Protein AF-A0A556UDE4-F1 (afdb_monomer)

Foldseek 3Di:
DVLLVVLLVLQVVLLVVQVVVVCVVVVVVVVVVVVVDDPVCLLCVLVLLQQFFDLVCLVVVVFDDNVNLLCLLLVVCSSRQCSVVVSCVVCPVVCVVVVPDPLNNLVSVLVSLLVSLLVSLVVVVVVSCVSDVVPPDVLLSLLSSLSSSLLQLQLNVLVNVPSVSSNVVSSVLLVVLSNDSDPQPLSVCSRPSDDPPNSVVSVVSSVVSSVCSSPVPPPDPD

pLDDT: mean 72.38, std 12.12, range [38.69, 90.12]

Solvent-accessible surface area (backbone atoms only — not comparable to full-atom values): 12461 Å² total; per-residue (Å²): 111,70,66,46,55,56,50,46,55,53,50,50,50,52,35,55,67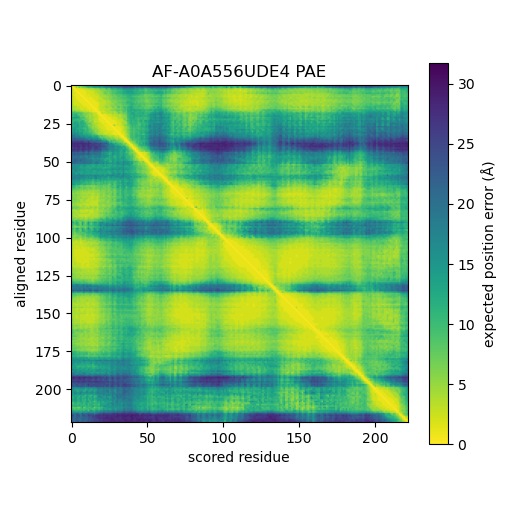,38,41,55,56,50,51,51,53,50,50,51,51,50,54,58,46,61,76,72,54,70,81,87,47,68,90,45,42,69,59,64,44,62,46,45,63,49,71,67,28,47,76,66,71,62,69,64,83,44,61,51,48,52,46,56,60,49,44,57,48,66,43,46,68,55,51,68,54,52,52,52,68,75,32,56,68,58,36,65,77,64,72,57,54,68,68,63,53,51,50,39,51,51,54,49,52,50,52,49,24,48,52,54,34,47,54,53,47,50,56,46,47,74,76,41,74,88,70,81,48,73,64,54,50,50,42,50,26,48,50,39,43,40,43,50,53,54,18,55,62,37,30,72,81,34,63,66,51,16,51,51,51,48,50,49,53,62,56,51,41,69,74,53,80,54,87,82,40,41,64,34,43,64,37,38,86,78,62,87,79,39,61,63,49,35,50,50,52,40,50,53,49,54,47,46,62,69,59,73,63,81,74,77,78,126

Sequence (222 aa):
MGIFLNQWIKVWYEIRKRSLAWIIILGLSIFLLKNNIPITSKIHLVNYLFDGVSFKEIELNMVRLPIFWLSYFYGISLILLDTFVQLNKTRAVVLRGMQVSAKKYNFSILCIMNLLCFLYSGIIFWIIMANDRKIIDYRLWLVMYLGTLFFIVVQNIFSKYNLILGLIIPLIFLVLTIYIPWQQNPLNSLMLARNSSVGLLAISTVLVEVIFYYLNDYGEKY

Secondary structure (DSSP, 8-state):
-HHHHHHHHHHHHHHHHHHHHHHHHHHHHHHHHHTTS-GGGGGGHHHHHS----HHHHHTT-PPP-HHHHHHHHHHHHHHTTHHHHHHHHHHHHHHHTT--HHHHHHHHHHHHHHHHHHHHHHHHHHHHHH-TT---HHHHHHHHHHHHHHHHHHHHHHTT-HHHHHHHHHHHHHHHHH---TT-TTHHHH-TT-TTSHHHHHHHHHHHHHHHHHTT-S---

Nearest PDB structures (foldseek):
  7r8a-assembly1_A  TM=4.722E-01  e=3.410E+00  Homo sapiens
  8wbx-assembly1_B  TM=4.399E-01  e=3.751E+00  Arabidopsis thaliana
  7r87-assembly1_A  TM=5.323E-01  e=8.041E+00  Homo sapiens

Mean predicted aligned error: 9.92 Å

Structure (mmCIF, N/CA/C/O backbone):
data_AF-A0A556UDE4-F1
#
_entry.id   AF-A0A556UDE4-F1
#
loop_
_atom_site.group_PDB
_atom_site.id
_atom_site.type_symbol
_atom_site.label_atom_id
_atom_site.label_alt_id
_atom_site.label_comp_id
_atom_site.label_asym_id
_atom_site.label_entity_id
_atom_site.label_seq_id
_atom_site.pdbx_PDB_ins_code
_atom_site.Cartn_x
_atom_site.Cartn_y
_atom_site.Cartn_z
_atom_site.occupancy
_atom_site.B_iso_or_equiv
_atom_site.auth_seq_id
_atom_site.auth_comp_id
_atom_site.auth_asym_id
_atom_site.auth_atom_id
_atom_site.pdbx_PDB_model_num
ATOM 1 N N . MET A 1 1 ? -6.806 13.804 18.760 1.00 58.09 1 MET A N 1
ATOM 2 C CA . MET A 1 1 ? -5.387 13.499 19.050 1.00 58.09 1 MET A CA 1
ATOM 3 C C . MET A 1 1 ? -5.191 12.113 19.675 1.00 58.09 1 MET A C 1
ATOM 5 O O . MET A 1 1 ? -4.478 11.307 19.094 1.00 58.09 1 MET A O 1
ATOM 9 N N . GLY A 1 2 ? -5.843 11.793 20.806 1.00 75.75 2 GLY A N 1
ATOM 10 C CA . GLY A 1 2 ? -5.585 10.545 21.553 1.00 75.75 2 GLY A CA 1
ATOM 11 C C . GLY A 1 2 ? -5.863 9.234 20.801 1.00 75.75 2 GLY A C 1
ATOM 12 O O . GLY A 1 2 ? -5.086 8.294 20.920 1.00 75.75 2 GLY A O 1
ATOM 13 N N . ILE A 1 3 ? -6.921 9.170 19.980 1.00 79.69 3 ILE A N 1
ATOM 14 C CA . ILE A 1 3 ? -7.262 7.960 19.202 1.00 79.69 3 ILE A CA 1
ATOM 15 C C . ILE A 1 3 ? -6.178 7.658 18.164 1.00 79.69 3 ILE A C 1
ATOM 17 O O . ILE A 1 3 ? -5.672 6.540 18.130 1.00 79.69 3 ILE A O 1
ATOM 21 N N . PHE A 1 4 ? -5.788 8.666 17.380 1.00 84.12 4 PHE A N 1
ATOM 22 C CA . PHE A 1 4 ? -4.749 8.544 16.358 1.00 84.12 4 PHE A CA 1
ATOM 23 C C . PHE A 1 4 ? -3.430 8.068 16.954 1.00 84.12 4 PHE A C 1
ATOM 25 O O . PHE A 1 4 ? -2.889 7.064 16.513 1.00 84.12 4 PHE A O 1
ATOM 32 N N . LEU A 1 5 ? -2.947 8.733 18.005 1.00 83.81 5 LEU A N 1
ATOM 33 C CA . LEU A 1 5 ? -1.650 8.417 18.602 1.00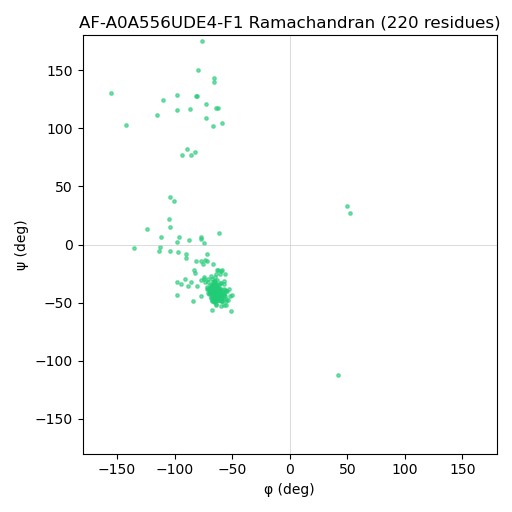 83.81 5 LEU A CA 1
ATOM 34 C C . LEU A 1 5 ? -1.636 7.005 19.209 1.00 83.81 5 LEU A C 1
ATOM 36 O O . LEU A 1 5 ? -0.674 6.256 19.063 1.00 83.81 5 LEU A O 1
ATOM 40 N N . ASN A 1 6 ? -2.747 6.598 19.821 1.00 82.62 6 ASN A N 1
ATOM 41 C CA . ASN A 1 6 ? -2.890 5.271 20.405 1.00 82.62 6 ASN A CA 1
ATOM 42 C C . ASN A 1 6 ? -3.007 4.164 19.334 1.00 82.62 6 ASN A C 1
ATOM 44 O O . ASN A 1 6 ? -2.487 3.061 19.508 1.00 82.62 6 ASN A O 1
ATOM 48 N N . GLN A 1 7 ? -3.686 4.431 18.216 1.00 83.62 7 GLN A N 1
ATOM 49 C CA . GLN A 1 7 ? -3.687 3.527 17.062 1.00 83.62 7 GLN A CA 1
ATOM 50 C C . GLN A 1 7 ? -2.292 3.456 16.425 1.00 83.62 7 GLN A C 1
ATOM 52 O O . GLN A 1 7 ? -1.794 2.357 16.197 1.00 83.62 7 GLN A O 1
ATOM 57 N N . TRP A 1 8 ? -1.639 4.603 16.224 1.00 86.06 8 TRP A N 1
ATOM 58 C CA . TRP A 1 8 ? -0.304 4.717 15.643 1.00 86.06 8 TRP A CA 1
ATOM 59 C C . TRP A 1 8 ? 0.729 3.891 16.403 1.00 86.06 8 TRP A C 1
ATOM 61 O O . TRP A 1 8 ? 1.445 3.120 15.782 1.00 86.06 8 TRP A O 1
ATOM 71 N N . ILE A 1 9 ? 0.766 3.969 17.739 1.00 86.31 9 ILE A N 1
ATOM 72 C CA . ILE A 1 9 ? 1.703 3.176 18.555 1.00 86.31 9 ILE A CA 1
ATOM 73 C C . ILE A 1 9 ? 1.540 1.671 18.300 1.00 86.31 9 ILE A C 1
ATOM 75 O O . ILE A 1 9 ? 2.532 0.956 18.173 1.00 86.31 9 ILE A O 1
ATOM 79 N N . LYS A 1 10 ? 0.298 1.181 18.198 1.00 84.00 10 LYS A N 1
ATOM 80 C CA . LYS A 1 10 ? 0.038 -0.240 17.920 1.00 84.00 10 LYS A CA 1
ATOM 81 C C . LYS A 1 10 ? 0.450 -0.627 16.503 1.00 84.00 10 LYS A C 1
ATOM 83 O O . LYS A 1 10 ? 1.108 -1.645 16.324 1.00 84.00 10 LYS A O 1
ATOM 88 N N . VAL A 1 11 ? 0.093 0.194 15.517 1.00 86.12 11 VAL A N 1
ATOM 89 C CA . VAL A 1 11 ? 0.496 -0.021 14.120 1.00 86.12 11 VAL A CA 1
ATOM 90 C C . VAL A 1 11 ? 2.018 -0.032 14.006 1.00 86.12 11 VAL A C 1
ATOM 92 O O . VAL A 1 11 ? 2.586 -0.936 13.406 1.00 86.12 11 VAL A O 1
ATOM 95 N N . TRP A 1 12 ? 2.689 0.914 14.656 1.00 86.56 12 TRP A N 1
ATOM 96 C CA . TRP A 1 12 ? 4.142 0.996 14.710 1.00 86.56 12 TRP A CA 1
ATOM 97 C C . TRP A 1 12 ? 4.780 -0.242 15.345 1.00 86.56 12 TRP A C 1
ATOM 99 O O . TRP A 1 12 ? 5.782 -0.745 14.839 1.00 86.56 12 TRP A O 1
ATOM 109 N N . TYR A 1 13 ? 4.197 -0.761 16.428 1.00 86.00 13 TYR A N 1
ATOM 110 C CA . TYR A 1 13 ? 4.665 -1.990 17.067 1.00 86.00 13 TYR A CA 1
ATOM 111 C C . TYR A 1 13 ? 4.587 -3.197 16.119 1.00 86.00 13 TYR A C 1
ATOM 113 O O . TYR A 1 13 ? 5.579 -3.913 15.959 1.00 86.00 13 TYR A O 1
ATOM 121 N N . GLU A 1 14 ? 3.452 -3.385 15.439 1.00 84.12 14 GLU A N 1
ATOM 122 C CA . GLU A 1 14 ? 3.275 -4.470 14.463 1.00 84.12 14 GLU A CA 1
ATOM 123 C C . GLU A 1 14 ? 4.216 -4.324 13.264 1.00 84.12 14 GLU A C 1
ATOM 125 O O . GLU A 1 14 ? 4.874 -5.291 12.870 1.00 84.12 14 GLU A O 1
ATOM 130 N N . ILE A 1 15 ? 4.359 -3.102 12.739 1.00 82.56 15 ILE A N 1
ATOM 131 C CA . ILE A 1 15 ? 5.308 -2.800 11.666 1.00 82.56 15 ILE A CA 1
ATOM 132 C C . ILE A 1 15 ? 6.724 -3.142 12.110 1.00 82.56 15 ILE A C 1
ATOM 134 O O . ILE A 1 15 ? 7.411 -3.837 11.377 1.00 82.56 15 ILE A O 1
ATOM 138 N N . ARG A 1 16 ? 7.172 -2.719 13.299 1.00 83.25 16 ARG A N 1
ATOM 139 C CA . ARG A 1 16 ? 8.533 -2.992 13.793 1.00 83.25 16 ARG A CA 1
ATOM 140 C C . ARG A 1 16 ? 8.822 -4.488 13.890 1.00 83.25 16 ARG A C 1
ATOM 142 O O . ARG A 1 16 ? 9.917 -4.928 13.544 1.00 83.25 16 ARG A O 1
ATOM 149 N N . LYS A 1 17 ? 7.854 -5.269 14.372 1.00 80.56 17 LYS A N 1
ATOM 150 C CA . LYS A 1 17 ? 7.989 -6.725 14.496 1.00 80.56 17 LYS A CA 1
ATOM 151 C C . LYS A 1 17 ? 8.190 -7.388 13.129 1.00 80.56 17 LYS A C 1
ATOM 153 O O . LYS A 1 17 ? 8.998 -8.303 13.005 1.00 80.56 17 LYS A O 1
ATOM 158 N N . ARG A 1 18 ? 7.469 -6.916 12.108 1.00 80.88 18 ARG A N 1
ATOM 159 C CA . ARG A 1 18 ? 7.446 -7.506 10.758 1.00 80.88 18 ARG A CA 1
ATOM 160 C C . ARG A 1 18 ? 8.541 -6.946 9.852 1.00 80.88 18 ARG A C 1
ATOM 162 O O . ARG A 1 18 ? 9.119 -7.684 9.062 1.00 80.88 18 ARG A O 1
ATOM 169 N N . SER A 1 19 ? 8.865 -5.663 9.982 1.00 72.00 19 SER A N 1
ATOM 170 C CA . SER A 1 19 ? 9.860 -4.975 9.159 1.00 72.00 19 SER A CA 1
ATOM 171 C C . SER A 1 19 ? 11.257 -5.539 9.367 1.00 72.00 19 SER A C 1
ATOM 173 O O . SER A 1 19 ? 11.994 -5.652 8.400 1.00 72.00 19 SER A O 1
ATOM 175 N N . LEU A 1 20 ? 11.605 -5.983 10.578 1.00 72.19 20 LEU A N 1
ATOM 176 C CA . LEU A 1 20 ? 12.863 -6.692 10.827 1.00 72.19 20 LEU A CA 1
ATOM 177 C C . LEU A 1 20 ? 12.971 -7.977 9.996 1.00 72.19 20 LEU A C 1
ATOM 179 O O . LEU A 1 20 ? 13.993 -8.195 9.349 1.00 72.19 20 LEU A O 1
ATOM 183 N N . ALA A 1 21 ? 11.912 -8.790 9.955 1.00 71.94 21 ALA A N 1
ATOM 184 C CA . ALA A 1 21 ? 11.889 -10.003 9.140 1.00 71.94 21 ALA A CA 1
ATOM 185 C C . ALA A 1 21 ? 12.024 -9.675 7.644 1.00 71.94 21 ALA A C 1
ATOM 187 O O . ALA A 1 21 ? 12.825 -10.294 6.946 1.00 71.94 21 ALA A O 1
ATOM 188 N N . TRP A 1 22 ? 11.320 -8.647 7.164 1.00 70.06 22 TRP A N 1
ATOM 189 C CA . TRP A 1 22 ? 11.414 -8.206 5.770 1.00 70.06 22 TRP A CA 1
ATOM 190 C C . TRP A 1 22 ? 12.769 -7.595 5.412 1.00 70.06 22 TRP A C 1
ATOM 192 O O . TRP A 1 22 ? 13.272 -7.861 4.328 1.00 70.06 22 TRP A O 1
ATOM 202 N N . ILE A 1 23 ? 13.401 -6.837 6.310 1.00 69.06 23 ILE A N 1
ATOM 203 C CA . ILE A 1 23 ? 14.758 -6.306 6.116 1.00 69.06 23 ILE A CA 1
ATOM 204 C C . ILE A 1 23 ? 15.768 -7.451 6.020 1.00 69.06 23 ILE A C 1
ATOM 206 O O . ILE A 1 23 ? 16.656 -7.397 5.174 1.00 69.06 23 ILE A O 1
ATOM 210 N N . ILE A 1 24 ? 15.625 -8.502 6.834 1.00 69.75 24 ILE A N 1
ATOM 211 C CA . ILE A 1 24 ? 16.483 -9.693 6.759 1.00 69.75 24 ILE A CA 1
ATOM 212 C C . ILE A 1 24 ? 16.285 -10.411 5.417 1.00 69.75 24 ILE A C 1
ATOM 214 O O . ILE A 1 24 ? 17.265 -10.710 4.740 1.00 69.75 24 ILE A O 1
ATOM 218 N N . ILE A 1 25 ? 15.036 -10.634 4.993 1.00 69.69 25 ILE A N 1
ATOM 219 C CA . ILE A 1 25 ? 14.721 -11.277 3.705 1.00 69.69 25 ILE A CA 1
ATOM 220 C C . ILE A 1 25 ? 15.257 -10.445 2.530 1.00 69.69 25 ILE A C 1
ATOM 222 O O . ILE A 1 25 ? 15.922 -10.982 1.644 1.00 69.69 25 ILE A O 1
ATOM 226 N N . LEU A 1 26 ? 15.028 -9.129 2.539 1.00 65.31 26 LEU A N 1
ATOM 227 C CA . LEU A 1 26 ? 15.533 -8.215 1.515 1.00 65.31 26 LEU A CA 1
ATOM 228 C C . LEU A 1 26 ? 17.063 -8.176 1.513 1.00 65.31 26 LEU A C 1
ATOM 230 O O . LEU A 1 26 ? 17.667 -8.292 0.451 1.00 65.31 26 LEU A O 1
ATOM 234 N N . GLY A 1 27 ? 17.701 -8.096 2.681 1.00 63.50 27 GLY A N 1
ATOM 235 C CA . GLY A 1 27 ? 19.156 -8.128 2.819 1.00 63.50 27 GLY A CA 1
ATOM 236 C C . GLY A 1 27 ? 19.770 -9.413 2.263 1.00 63.50 27 GLY A C 1
ATOM 237 O O . GLY A 1 27 ? 20.739 -9.346 1.508 1.00 63.50 27 GLY A O 1
ATOM 238 N N . LEU A 1 28 ? 19.165 -10.569 2.553 1.00 64.12 28 LEU A N 1
ATOM 239 C CA . LEU A 1 28 ? 19.570 -11.860 1.989 1.00 64.12 28 LEU A CA 1
ATOM 240 C C . LEU A 1 28 ? 19.380 -11.899 0.469 1.00 64.12 28 LEU A C 1
ATOM 242 O O . LEU A 1 28 ? 20.280 -12.328 -0.249 1.00 64.12 28 LEU A O 1
ATOM 246 N N . SER A 1 29 ? 18.251 -11.397 -0.039 1.00 59.75 29 SER A N 1
ATOM 247 C CA . SER A 1 29 ? 17.990 -11.352 -1.482 1.00 59.75 29 SER A CA 1
ATOM 248 C C . SER A 1 29 ? 18.984 -10.451 -2.224 1.00 59.75 29 SER A C 1
ATOM 250 O O . SER A 1 29 ? 19.533 -10.853 -3.246 1.00 59.75 29 SER A O 1
ATOM 252 N N . ILE A 1 30 ? 19.307 -9.275 -1.675 1.00 61.41 30 ILE A N 1
ATOM 253 C CA . ILE A 1 30 ? 20.292 -8.347 -2.239 1.00 61.41 30 ILE A CA 1
ATOM 254 C C . ILE A 1 30 ? 21.694 -8.950 -2.169 1.00 61.41 30 ILE A C 1
ATOM 256 O O . ILE A 1 30 ? 22.458 -8.800 -3.116 1.00 61.41 30 ILE A O 1
ATOM 260 N N . PHE A 1 31 ? 22.045 -9.644 -1.084 1.00 60.22 31 PHE A N 1
ATOM 261 C CA . PHE A 1 31 ? 23.328 -10.334 -0.963 1.00 60.22 31 PHE A CA 1
ATOM 262 C C . PHE A 1 31 ? 23.494 -11.414 -2.043 1.00 60.22 31 PHE A C 1
ATOM 264 O O . PHE A 1 31 ? 24.519 -11.448 -2.723 1.00 60.22 31 PHE A O 1
ATOM 271 N N . LEU A 1 32 ? 22.462 -12.235 -2.263 1.00 63.00 32 LEU A N 1
ATOM 272 C CA . LEU A 1 32 ? 22.448 -13.249 -3.322 1.00 63.00 32 LEU A CA 1
ATOM 273 C C . LEU A 1 32 ? 22.506 -12.619 -4.722 1.00 63.00 32 LEU A C 1
ATOM 275 O O . LEU A 1 32 ? 23.259 -13.083 -5.574 1.00 63.00 32 LEU A O 1
ATOM 279 N N . LEU A 1 33 ? 21.769 -11.530 -4.954 1.00 55.41 33 LEU A N 1
ATOM 280 C CA . LEU A 1 33 ? 21.769 -10.812 -6.232 1.00 55.41 33 LEU A CA 1
ATOM 281 C C . LEU A 1 33 ? 23.105 -10.108 -6.506 1.00 55.41 33 LEU A C 1
ATOM 283 O O . LEU A 1 33 ? 23.621 -10.177 -7.617 1.00 55.41 33 LEU A O 1
ATOM 287 N N . LYS A 1 34 ? 23.712 -9.472 -5.500 1.00 52.81 34 LYS A N 1
ATOM 288 C CA . LYS A 1 34 ? 25.003 -8.773 -5.616 1.00 52.81 34 LYS A CA 1
ATOM 289 C C . LYS A 1 34 ? 26.132 -9.712 -6.040 1.00 52.81 34 LYS A C 1
ATOM 291 O O . LYS A 1 34 ? 27.022 -9.278 -6.766 1.00 52.81 34 LYS A O 1
ATOM 296 N N . ASN A 1 35 ? 26.083 -10.973 -5.616 1.00 57.62 35 ASN A N 1
ATOM 297 C CA . ASN A 1 35 ? 27.071 -11.983 -5.998 1.00 57.62 35 ASN A CA 1
ATOM 298 C C . ASN A 1 35 ? 26.858 -12.521 -7.425 1.00 57.62 35 ASN A C 1
ATOM 300 O O . ASN A 1 35 ? 27.772 -13.119 -7.982 1.00 57.62 35 ASN A O 1
ATOM 304 N N . ASN A 1 36 ? 25.694 -12.258 -8.031 1.00 54.88 36 ASN A N 1
ATOM 305 C CA . ASN A 1 36 ? 25.296 -12.791 -9.336 1.00 54.88 36 ASN A CA 1
ATOM 306 C C . ASN A 1 36 ? 25.180 -11.723 -10.445 1.00 54.88 36 ASN A C 1
ATOM 308 O O . ASN A 1 36 ? 24.891 -12.071 -11.588 1.00 54.88 36 ASN A O 1
ATOM 312 N N . ILE A 1 37 ? 25.391 -10.432 -10.147 1.00 54.06 37 ILE A N 1
ATOM 313 C CA . ILE A 1 37 ? 25.228 -9.332 -11.115 1.00 54.06 37 ILE A CA 1
ATOM 314 C C . ILE A 1 37 ? 26.599 -8.728 -11.496 1.00 54.06 37 ILE A C 1
ATOM 316 O O . ILE A 1 37 ? 27.322 -8.251 -10.615 1.00 54.06 37 ILE A O 1
ATOM 320 N N . PRO A 1 38 ? 26.969 -8.675 -12.794 1.00 49.62 38 PRO A N 1
ATOM 321 C CA . PRO A 1 38 ? 28.236 -8.093 -13.234 1.00 49.62 38 PRO A CA 1
ATOM 322 C C . PRO A 1 38 ? 28.318 -6.576 -12.981 1.00 49.62 38 PRO A C 1
ATOM 324 O O . PRO A 1 38 ? 27.350 -5.823 -13.125 1.00 49.62 38 PRO A O 1
ATOM 327 N N . ILE A 1 39 ? 29.527 -6.132 -12.616 1.00 48.59 39 ILE A N 1
ATOM 328 C CA . ILE A 1 39 ? 29.881 -4.810 -12.060 1.00 48.59 39 ILE A CA 1
ATOM 329 C C . ILE A 1 39 ? 29.515 -3.622 -12.976 1.00 48.59 39 ILE A C 1
ATOM 331 O O . ILE A 1 39 ? 29.303 -2.517 -12.476 1.00 48.59 39 ILE A O 1
ATOM 335 N N . THR A 1 40 ? 29.361 -3.838 -14.284 1.00 47.78 40 THR A N 1
ATOM 336 C CA . THR A 1 40 ? 29.025 -2.804 -15.282 1.00 47.78 40 THR A CA 1
ATOM 337 C C . THR A 1 40 ? 27.579 -2.291 -15.209 1.00 47.78 40 THR A C 1
ATOM 339 O O . THR A 1 40 ? 27.283 -1.232 -15.751 1.00 47.78 40 THR A O 1
ATOM 342 N N . SER A 1 41 ? 26.679 -2.975 -14.495 1.00 51.28 41 SER A N 1
ATOM 343 C CA . SER A 1 41 ? 25.251 -2.613 -14.386 1.00 51.28 41 SER A CA 1
ATOM 344 C C . SER A 1 41 ? 24.908 -1.661 -13.227 1.00 51.28 41 SER A C 1
ATOM 346 O O . SER A 1 41 ? 23.788 -1.157 -13.150 1.00 51.28 41 SER A O 1
ATOM 348 N N . LYS A 1 42 ? 25.860 -1.365 -12.327 1.00 48.50 42 LYS A N 1
ATOM 349 C CA . LYS A 1 42 ? 25.602 -0.568 -11.108 1.00 48.50 42 LYS A CA 1
ATOM 350 C C . LYS A 1 42 ? 25.161 0.872 -11.395 1.00 48.50 42 LYS A C 1
ATOM 352 O O . LYS A 1 42 ? 24.379 1.422 -10.629 1.00 48.50 42 LYS A O 1
ATOM 357 N N . ILE A 1 43 ? 25.616 1.451 -12.508 1.00 46.88 43 ILE A N 1
ATOM 358 C CA . ILE A 1 43 ? 25.265 2.816 -12.948 1.00 46.88 43 ILE A CA 1
ATOM 359 C C . ILE A 1 43 ? 23.839 2.875 -13.535 1.00 46.88 43 ILE A C 1
ATOM 361 O O . ILE A 1 43 ? 23.236 3.941 -13.593 1.00 46.88 43 ILE A O 1
ATOM 365 N N . HIS A 1 44 ? 23.250 1.729 -13.890 1.00 51.50 44 HIS A N 1
ATOM 366 C CA . HIS A 1 44 ? 21.882 1.631 -14.406 1.0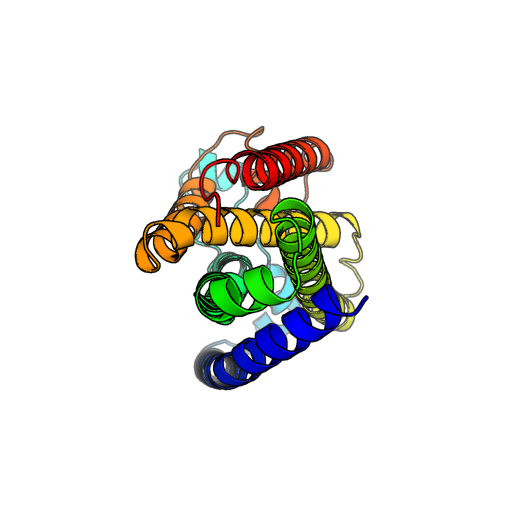0 51.50 44 HIS A CA 1
ATOM 367 C C . HIS A 1 44 ? 20.917 0.935 -13.447 1.00 51.50 44 HIS A C 1
ATOM 369 O O . HIS A 1 44 ? 19.766 0.724 -13.811 1.00 51.50 44 HIS A O 1
ATOM 375 N N . LEU A 1 45 ? 21.344 0.613 -12.219 1.00 51.03 45 LEU A N 1
ATOM 376 C CA . LEU A 1 45 ? 20.531 -0.129 -11.258 1.00 51.03 45 LEU A CA 1
ATOM 377 C C . LEU A 1 45 ? 19.192 0.573 -10.997 1.00 51.03 45 LEU A C 1
ATOM 379 O O . LEU A 1 45 ? 18.166 -0.079 -11.029 1.00 51.03 45 LEU A O 1
ATOM 383 N N . VAL A 1 46 ? 19.173 1.897 -10.817 1.00 49.47 46 VAL A N 1
ATOM 384 C CA . VAL A 1 46 ? 17.934 2.664 -10.571 1.00 49.47 46 VAL A CA 1
ATOM 385 C C . VAL A 1 46 ? 16.989 2.627 -11.774 1.00 49.47 46 VAL A C 1
ATOM 387 O O . VAL A 1 46 ? 15.799 2.378 -11.604 1.00 49.47 46 VAL A O 1
ATOM 390 N N . ASN A 1 47 ? 17.519 2.786 -12.987 1.00 51.94 47 ASN A N 1
ATOM 391 C CA . ASN A 1 47 ? 16.721 2.667 -14.208 1.00 51.94 47 ASN A CA 1
ATOM 392 C C . ASN A 1 47 ? 16.222 1.234 -14.416 1.00 51.94 47 ASN A C 1
ATOM 394 O O . ASN A 1 47 ? 15.114 1.058 -14.882 1.00 51.94 47 ASN A O 1
ATOM 398 N N . TYR A 1 48 ? 16.981 0.220 -13.998 1.00 55.56 48 TYR A N 1
ATOM 399 C CA . TYR A 1 48 ? 16.580 -1.187 -14.059 1.00 55.56 48 TYR A CA 1
ATOM 400 C C . TYR A 1 48 ? 15.582 -1.579 -12.950 1.00 55.56 48 TYR A C 1
ATOM 402 O O . TYR A 1 48 ? 14.743 -2.455 -13.137 1.00 55.56 48 TYR A O 1
ATOM 410 N N . LEU A 1 49 ? 15.661 -0.933 -11.781 1.00 53.47 49 LEU A N 1
ATOM 411 C CA . LEU A 1 49 ? 14.763 -1.135 -10.637 1.00 53.47 49 LEU A CA 1
ATOM 412 C C . LEU A 1 49 ? 13.358 -0.576 -10.911 1.00 53.47 49 LEU A C 1
ATOM 414 O O . LEU A 1 49 ? 12.380 -1.093 -10.371 1.00 53.47 49 LEU A O 1
ATOM 418 N N . PHE A 1 50 ? 13.263 0.469 -11.735 1.00 54.53 50 PHE A N 1
ATOM 419 C CA . PHE A 1 50 ? 12.014 1.171 -12.040 1.00 54.53 50 PHE A CA 1
ATOM 420 C C . PHE A 1 50 ? 11.697 1.236 -13.539 1.00 54.53 50 PHE A C 1
ATOM 422 O O . PHE A 1 50 ? 10.803 1.989 -13.928 1.00 54.53 50 PHE A O 1
ATOM 429 N N . ASP A 1 51 ? 12.385 0.448 -14.373 1.00 56.53 51 ASP A N 1
ATOM 430 C CA . ASP A 1 51 ? 11.978 0.242 -15.763 1.00 56.53 51 ASP A CA 1
ATOM 431 C C . ASP A 1 51 ? 10.648 -0.511 -15.728 1.00 56.53 51 ASP A C 1
ATOM 433 O O . ASP A 1 51 ? 10.569 -1.701 -15.413 1.00 56.53 51 ASP A O 1
ATOM 437 N N . GLY A 1 52 ? 9.571 0.238 -15.939 1.00 60.41 52 GLY A N 1
ATOM 438 C CA . GLY A 1 52 ? 8.250 -0.323 -16.148 1.00 60.41 52 GLY A CA 1
ATOM 439 C C . GLY A 1 52 ? 8.118 -0.890 -17.557 1.00 60.41 52 GLY A C 1
ATOM 440 O O . GLY A 1 52 ? 9.000 -0.746 -18.400 1.00 60.41 52 GLY A O 1
ATOM 441 N N . VAL A 1 53 ? 6.980 -1.517 -17.825 1.00 64.00 53 VAL A N 1
ATOM 442 C CA . VAL A 1 53 ? 6.687 -2.063 -19.152 1.00 64.00 53 VAL A CA 1
ATOM 443 C C . VAL A 1 53 ? 6.201 -0.939 -20.060 1.00 64.00 53 VAL A C 1
ATOM 445 O O . VAL A 1 53 ? 5.284 -0.192 -19.710 1.00 64.00 53 VAL A O 1
ATOM 448 N N . SER A 1 54 ? 6.813 -0.802 -21.236 1.00 67.12 54 SER A N 1
ATOM 449 C CA . SER A 1 54 ? 6.368 0.170 -22.236 1.00 67.12 54 SER A CA 1
ATOM 450 C C . SER A 1 54 ? 5.151 -0.347 -23.016 1.00 67.12 54 SER A C 1
ATOM 452 O O . SER A 1 54 ? 5.023 -1.543 -23.261 1.00 67.12 54 SER A O 1
ATOM 454 N N . PHE A 1 55 ? 4.262 0.539 -23.489 1.00 67.69 55 PHE A N 1
ATOM 455 C CA . PHE A 1 55 ? 3.124 0.110 -24.326 1.00 67.69 55 PHE A CA 1
ATOM 456 C C . PHE A 1 55 ? 3.557 -0.646 -25.581 1.00 67.69 55 PHE A C 1
ATOM 458 O O . PHE A 1 55 ? 2.884 -1.585 -25.984 1.00 67.69 55 PHE A O 1
ATOM 465 N N . LYS A 1 56 ? 4.707 -0.281 -26.158 1.00 66.12 56 LYS A N 1
ATOM 466 C CA . LYS A 1 56 ? 5.273 -0.992 -27.307 1.00 66.12 56 LYS A CA 1
ATOM 467 C C . LYS A 1 56 ? 5.632 -2.435 -26.959 1.00 66.12 56 LYS A C 1
ATOM 469 O O . LYS A 1 56 ? 5.432 -3.314 -27.783 1.00 66.12 56 LYS A O 1
ATOM 474 N N . GLU A 1 57 ? 6.134 -2.700 -25.755 1.00 69.69 57 GLU A N 1
ATOM 475 C CA . GLU A 1 57 ? 6.397 -4.072 -25.301 1.00 69.69 57 GLU A CA 1
ATOM 476 C C . GLU A 1 57 ? 5.109 -4.869 -25.095 1.00 69.69 57 GLU A C 1
ATOM 478 O O . GLU A 1 57 ? 5.089 -6.055 -25.418 1.00 69.69 57 GLU A O 1
ATOM 483 N N . ILE A 1 58 ? 4.038 -4.226 -24.614 1.00 72.88 58 ILE A N 1
ATOM 484 C CA . ILE A 1 58 ? 2.718 -4.861 -24.478 1.00 72.88 58 ILE A CA 1
ATOM 485 C C . ILE A 1 58 ? 2.143 -5.188 -25.863 1.00 72.88 58 ILE A C 1
ATOM 487 O O . ILE A 1 58 ? 1.725 -6.315 -26.100 1.00 72.88 58 ILE A O 1
ATOM 491 N N . GLU A 1 59 ? 2.178 -4.237 -26.799 1.00 71.94 59 GLU A N 1
ATOM 492 C CA . GLU A 1 59 ? 1.687 -4.415 -28.174 1.00 71.94 59 GLU A CA 1
ATOM 493 C C . GLU A 1 59 ? 2.480 -5.478 -28.951 1.00 71.94 59 GLU A C 1
ATOM 495 O O . GLU A 1 59 ? 1.909 -6.221 -29.747 1.00 71.94 59 GLU A O 1
ATOM 500 N N . LEU A 1 60 ? 3.788 -5.582 -28.700 1.00 80.19 60 LEU A N 1
ATOM 501 C CA . LEU A 1 60 ? 4.672 -6.566 -29.332 1.00 80.19 60 LEU A CA 1
ATOM 502 C C . LEU A 1 60 ? 4.726 -7.910 -28.582 1.00 80.19 60 LEU A C 1
ATOM 504 O O . LEU A 1 60 ? 5.506 -8.777 -28.971 1.00 80.19 60 LEU A O 1
ATOM 508 N N . ASN A 1 61 ? 3.937 -8.098 -27.515 1.00 72.81 61 ASN A N 1
ATOM 509 C CA . ASN A 1 61 ? 3.976 -9.274 -26.632 1.00 72.81 61 ASN A CA 1
ATOM 510 C C . ASN A 1 61 ? 5.384 -9.610 -26.089 1.00 72.81 61 ASN A C 1
ATOM 512 O O . ASN A 1 61 ? 5.681 -10.757 -25.759 1.00 72.81 61 ASN A O 1
ATOM 516 N N . MET A 1 62 ? 6.259 -8.610 -25.962 1.00 77.00 62 MET A N 1
ATOM 517 C CA . MET A 1 62 ? 7.625 -8.746 -25.440 1.00 77.00 62 MET A CA 1
ATOM 518 C C . MET A 1 62 ? 7.733 -8.212 -24.009 1.00 77.00 62 MET A C 1
ATOM 520 O O . MET A 1 62 ? 8.695 -7.537 -23.643 1.00 77.00 62 MET A O 1
ATOM 524 N N . VAL A 1 63 ? 6.723 -8.505 -23.197 1.00 68.56 63 VAL A N 1
ATOM 525 C CA . VAL A 1 63 ? 6.610 -7.994 -21.834 1.00 68.56 63 VAL A CA 1
ATOM 526 C C . VAL A 1 63 ? 7.623 -8.679 -20.918 1.00 68.56 63 VAL A C 1
ATOM 528 O O . VAL A 1 63 ? 7.602 -9.898 -20.741 1.00 68.56 63 VAL A O 1
ATOM 531 N N . ARG A 1 64 ? 8.500 -7.890 -20.293 1.00 69.50 64 ARG A N 1
ATOM 532 C CA . ARG A 1 64 ? 9.386 -8.356 -19.218 1.00 69.50 64 ARG A CA 1
ATOM 533 C C . ARG A 1 64 ? 8.774 -7.989 -17.873 1.00 69.50 64 ARG A C 1
ATOM 535 O O . ARG A 1 64 ? 8.433 -6.836 -17.646 1.00 69.50 64 ARG A O 1
ATOM 542 N N . LEU A 1 65 ? 8.649 -8.962 -16.971 1.00 66.00 65 LEU A N 1
ATOM 543 C CA . LEU A 1 65 ? 8.120 -8.738 -15.622 1.00 66.00 65 LEU A CA 1
ATOM 544 C C . LEU A 1 65 ? 9.024 -7.763 -14.843 1.00 66.00 65 LEU A C 1
ATOM 546 O O . LEU A 1 65 ? 10.175 -8.112 -14.561 1.00 66.00 65 LEU A O 1
ATOM 550 N N . PRO A 1 66 ? 8.527 -6.583 -14.426 1.00 70.06 66 PRO A N 1
ATOM 551 C CA . PRO A 1 66 ? 9.313 -5.646 -13.638 1.00 70.06 66 PRO A CA 1
ATOM 552 C C . PRO A 1 66 ? 9.263 -6.067 -12.164 1.00 70.06 66 PRO A C 1
ATOM 554 O O . PRO A 1 66 ? 8.501 -5.544 -11.352 1.00 70.06 66 PRO A O 1
ATOM 557 N N . ILE A 1 67 ? 10.074 -7.072 -11.819 1.00 67.69 67 ILE A N 1
ATOM 558 C CA . ILE A 1 67 ? 10.095 -7.724 -10.496 1.00 67.69 67 ILE A CA 1
ATOM 559 C C . ILE A 1 67 ? 10.293 -6.701 -9.367 1.00 67.69 67 ILE A C 1
ATOM 561 O O . ILE A 1 67 ? 9.648 -6.787 -8.324 1.00 67.69 67 ILE A O 1
ATOM 565 N N . PHE A 1 68 ? 11.154 -5.707 -9.575 1.00 68.56 68 PHE A N 1
ATOM 566 C CA . PHE A 1 68 ? 11.439 -4.681 -8.574 1.00 68.56 68 PHE A CA 1
ATOM 567 C C . PHE A 1 68 ? 10.265 -3.728 -8.349 1.00 68.56 68 PHE A C 1
ATOM 569 O O . PHE A 1 68 ? 9.933 -3.423 -7.204 1.00 68.56 68 PHE A O 1
ATOM 576 N N . TRP A 1 69 ? 9.570 -3.349 -9.415 1.00 73.00 69 TRP A N 1
ATOM 577 C CA . TRP A 1 69 ? 8.347 -2.561 -9.338 1.00 73.00 69 TRP A CA 1
ATOM 578 C C . TRP A 1 69 ? 7.237 -3.315 -8.589 1.00 73.00 69 TRP A C 1
ATOM 580 O O . TRP A 1 69 ? 6.613 -2.769 -7.678 1.00 73.00 69 TRP A O 1
ATOM 590 N N . LEU A 1 70 ? 7.066 -4.608 -8.889 1.00 75.38 70 LEU A N 1
ATOM 59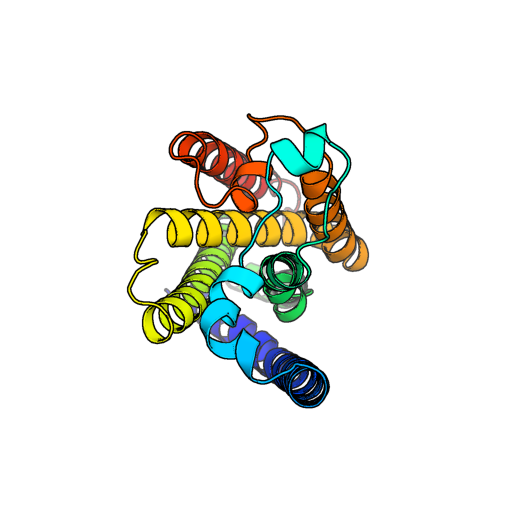1 C CA . LEU A 1 70 ? 6.144 -5.482 -8.157 1.00 75.38 70 LEU A CA 1
ATOM 592 C C . LEU A 1 70 ? 6.513 -5.564 -6.673 1.00 75.38 70 LEU A C 1
ATOM 594 O O . LEU A 1 70 ? 5.646 -5.443 -5.808 1.00 75.38 70 LEU A O 1
ATOM 598 N N . SER A 1 71 ? 7.805 -5.714 -6.371 1.00 76.56 71 SER A N 1
ATOM 599 C CA . SER A 1 71 ? 8.299 -5.770 -4.994 1.00 76.56 71 SER A CA 1
ATOM 600 C C . SER A 1 71 ? 8.086 -4.461 -4.229 1.00 76.56 71 SER A C 1
ATOM 602 O O . SER A 1 71 ? 7.845 -4.504 -3.026 1.00 76.56 71 SER A O 1
ATOM 604 N N . TYR A 1 72 ? 8.114 -3.311 -4.910 1.00 78.94 72 TYR A N 1
ATOM 605 C CA . TYR A 1 72 ? 7.838 -2.012 -4.301 1.00 78.94 72 TYR A CA 1
ATOM 606 C C . TYR A 1 72 ? 6.369 -1.907 -3.871 1.00 78.94 72 TYR A C 1
ATOM 608 O O . TYR A 1 72 ? 6.078 -1.705 -2.692 1.00 78.94 72 TYR A O 1
ATOM 616 N N . PHE A 1 73 ? 5.427 -2.106 -4.796 1.00 79.12 73 PHE A N 1
ATOM 617 C CA . PHE A 1 73 ? 4.006 -1.949 -4.470 1.00 79.12 73 PHE A CA 1
ATOM 618 C C . PHE A 1 73 ? 3.490 -3.041 -3.533 1.00 79.12 73 PHE A C 1
ATOM 620 O O . PHE A 1 73 ? 2.710 -2.754 -2.629 1.00 79.12 73 PHE A O 1
ATOM 627 N N . TYR A 1 74 ? 3.959 -4.279 -3.694 1.00 83.44 74 TYR A N 1
ATOM 628 C CA . TYR A 1 74 ? 3.533 -5.386 -2.841 1.00 83.44 74 TYR A CA 1
ATOM 629 C C . TYR A 1 74 ? 4.311 -5.466 -1.517 1.00 83.44 74 TYR A C 1
ATOM 631 O O . TYR A 1 74 ? 3.827 -6.018 -0.529 1.00 83.44 74 TYR A O 1
ATOM 639 N N . GLY A 1 75 ? 5.513 -4.887 -1.447 1.00 80.75 75 GLY A N 1
ATOM 640 C CA . GLY A 1 75 ? 6.361 -4.934 -0.255 1.00 80.75 75 GLY A CA 1
ATOM 641 C C . GLY A 1 75 ? 5.719 -4.258 0.953 1.00 80.75 75 GLY A C 1
ATOM 642 O O . GLY A 1 75 ? 5.738 -4.808 2.054 1.00 80.75 75 GLY A O 1
ATOM 643 N N . ILE A 1 76 ? 5.081 -3.101 0.761 1.00 82.12 76 ILE A N 1
ATOM 644 C CA . ILE A 1 76 ? 4.362 -2.431 1.852 1.00 82.12 76 ILE A CA 1
ATOM 645 C C . ILE A 1 76 ? 3.141 -3.240 2.313 1.00 82.12 76 ILE A C 1
ATOM 647 O O . ILE A 1 76 ? 2.892 -3.346 3.516 1.00 82.12 76 ILE A O 1
ATOM 651 N N . SER A 1 77 ? 2.444 -3.900 1.384 1.00 84.00 77 SER A N 1
ATOM 652 C CA . SER A 1 77 ? 1.338 -4.810 1.688 1.00 84.00 77 SER A CA 1
ATOM 653 C C . SER A 1 77 ? 1.768 -5.979 2.572 1.00 84.00 77 SER A C 1
ATOM 655 O O . SER A 1 77 ? 1.063 -6.350 3.512 1.00 84.00 77 SER A O 1
ATOM 657 N N . LEU A 1 78 ? 2.965 -6.508 2.333 1.00 83.38 78 LEU A N 1
ATOM 658 C CA . LEU A 1 78 ? 3.582 -7.574 3.117 1.00 83.38 78 LEU A CA 1
ATOM 659 C C . LEU A 1 78 ? 4.121 -7.115 4.482 1.00 83.38 78 LEU A C 1
ATOM 661 O O . LEU A 1 78 ? 4.169 -7.899 5.431 1.00 83.38 78 LEU A O 1
ATOM 665 N N . ILE A 1 79 ? 4.522 -5.852 4.622 1.00 83.62 79 ILE A N 1
ATOM 666 C CA . ILE A 1 79 ? 4.889 -5.292 5.930 1.00 83.62 79 ILE A CA 1
ATOM 667 C C . ILE A 1 79 ? 3.630 -5.112 6.785 1.00 83.62 79 ILE A C 1
ATOM 669 O O . ILE A 1 79 ? 3.634 -5.431 7.976 1.00 83.62 79 ILE A O 1
ATOM 673 N N . LEU A 1 80 ? 2.543 -4.626 6.178 1.00 84.06 80 LEU A N 1
ATOM 674 C CA . LEU A 1 80 ? 1.305 -4.320 6.887 1.00 84.06 80 LEU A CA 1
ATOM 675 C C . LEU A 1 80 ? 0.446 -5.562 7.144 1.00 84.06 80 LEU A C 1
ATOM 677 O O . LEU A 1 80 ? -0.126 -5.651 8.229 1.00 84.06 80 LEU A O 1
ATOM 681 N N . LEU A 1 81 ? 0.405 -6.544 6.235 1.00 84.75 81 LEU A N 1
ATOM 682 C CA . LEU A 1 81 ? -0.365 -7.796 6.354 1.00 84.75 81 LEU A CA 1
ATOM 683 C C . LEU A 1 81 ? -1.772 -7.540 6.940 1.00 84.75 81 LEU A C 1
ATOM 685 O O . LEU A 1 81 ? -2.602 -6.889 6.314 1.00 84.75 81 LEU A O 1
ATOM 689 N N . ASP A 1 82 ? -2.029 -8.013 8.158 1.00 80.94 82 ASP A N 1
ATOM 690 C CA . ASP A 1 82 ? -3.302 -7.918 8.872 1.00 80.94 82 ASP A CA 1
ATOM 691 C C . ASP A 1 82 ? -3.328 -6.855 9.977 1.00 80.94 82 ASP A C 1
ATOM 693 O O . ASP A 1 82 ? -4.236 -6.857 10.808 1.00 80.94 82 ASP A O 1
ATOM 697 N N . THR A 1 83 ? -2.359 -5.936 10.002 1.00 84.00 83 THR A N 1
ATOM 698 C CA . THR A 1 83 ? -2.1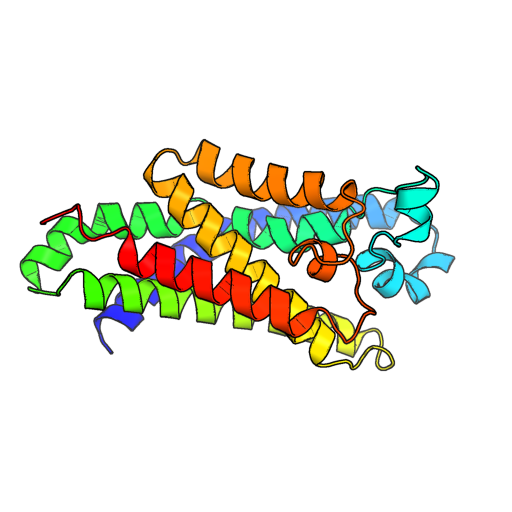96 -4.945 11.081 1.00 84.00 83 THR A CA 1
ATOM 699 C C . THR A 1 83 ? -3.495 -4.185 11.360 1.00 84.00 83 THR A C 1
ATOM 701 O O . THR A 1 83 ? -3.898 -4.041 12.512 1.00 84.00 83 THR A O 1
ATOM 704 N N . PHE A 1 84 ? -4.203 -3.746 10.317 1.00 82.75 84 PHE A N 1
ATOM 705 C CA . PHE A 1 84 ? -5.466 -3.016 10.462 1.00 82.75 84 PHE A CA 1
ATOM 706 C C . PHE A 1 84 ? -6.642 -3.909 10.879 1.00 82.75 84 PHE A C 1
ATOM 708 O O . PHE A 1 84 ? -7.489 -3.481 11.662 1.00 82.75 84 PHE A O 1
ATOM 715 N N . VAL A 1 85 ? -6.664 -5.174 10.454 1.00 80.88 85 VAL A N 1
ATOM 716 C CA . VAL A 1 85 ? -7.666 -6.151 10.908 1.00 80.88 85 VAL A CA 1
ATOM 717 C C . VAL A 1 85 ? -7.482 -6.454 12.394 1.00 80.88 85 VAL A C 1
ATOM 719 O O . VAL A 1 85 ? -8.451 -6.456 13.154 1.00 80.88 85 VAL A O 1
ATOM 722 N N . GLN A 1 86 ? -6.242 -6.661 12.841 1.00 80.50 86 GLN A N 1
ATOM 723 C CA . GLN A 1 86 ? -5.919 -6.844 14.257 1.00 80.50 86 GLN A CA 1
ATOM 724 C C . GLN A 1 86 ? -6.266 -5.597 15.076 1.00 80.50 86 GLN A C 1
ATOM 726 O O . GLN A 1 86 ? -6.781 -5.700 16.194 1.00 80.50 86 GLN A O 1
ATOM 731 N N . LEU A 1 87 ? -6.032 -4.409 14.515 1.00 80.75 87 LEU A N 1
ATOM 732 C CA . LEU A 1 87 ? -6.394 -3.145 15.143 1.00 80.75 87 LEU A CA 1
ATOM 733 C C . LEU A 1 87 ? -7.910 -3.042 15.365 1.00 80.75 87 LEU A C 1
ATOM 735 O O . LEU A 1 87 ? -8.322 -2.681 16.468 1.00 80.75 87 LEU A O 1
ATOM 739 N N . ASN A 1 88 ? -8.714 -3.428 14.370 1.00 76.06 88 ASN A N 1
ATOM 740 C CA . ASN A 1 88 ? -10.176 -3.444 14.461 1.00 76.06 88 ASN A CA 1
ATOM 741 C C . ASN A 1 88 ? -10.662 -4.472 15.497 1.00 76.06 88 ASN A C 1
ATOM 743 O O . ASN A 1 88 ? -11.428 -4.131 16.400 1.00 76.06 88 ASN A O 1
ATOM 747 N N . LYS A 1 89 ? -10.146 -5.709 15.442 1.00 75.50 89 LYS A N 1
ATOM 748 C CA . LYS A 1 89 ? -10.528 -6.798 16.362 1.00 75.50 89 LYS A CA 1
ATOM 749 C C . LYS A 1 89 ? -10.187 -6.489 17.820 1.00 75.50 89 LYS A C 1
ATOM 751 O O . LYS A 1 89 ? -11.021 -6.652 18.704 1.00 75.50 89 LYS A O 1
ATOM 756 N N . THR A 1 90 ? -8.976 -6.000 18.090 1.00 70.38 90 THR A N 1
ATOM 757 C CA . THR A 1 90 ? -8.516 -5.732 19.467 1.00 70.38 90 THR A CA 1
ATOM 758 C C . THR A 1 90 ? -9.164 -4.501 20.102 1.00 70.38 90 THR A C 1
ATOM 760 O O . THR A 1 90 ? -9.031 -4.299 21.310 1.00 70.38 90 THR A O 1
ATOM 763 N N . ARG A 1 91 ? -9.835 -3.641 19.322 1.00 69.12 91 ARG A N 1
ATOM 764 C CA . ARG A 1 91 ? -10.358 -2.356 19.809 1.00 69.12 91 ARG A CA 1
ATOM 765 C C . ARG A 1 91 ? -11.867 -2.233 19.836 1.00 69.12 91 ARG A C 1
ATOM 767 O O . ARG A 1 91 ? -12.321 -1.259 20.424 1.00 69.12 91 ARG A O 1
ATOM 774 N N . ALA A 1 92 ? -12.631 -3.197 19.330 1.00 64.06 92 ALA A N 1
ATOM 775 C CA . ALA A 1 92 ? -14.092 -3.177 19.442 1.00 64.06 92 ALA A CA 1
ATOM 776 C C . ALA A 1 92 ? -14.561 -2.917 20.893 1.00 64.06 92 ALA A C 1
ATOM 778 O O . ALA A 1 92 ? -15.392 -2.048 21.144 1.00 64.06 92 ALA A O 1
ATOM 779 N N . VAL A 1 93 ? -13.933 -3.573 21.875 1.00 63.56 93 VAL A N 1
ATOM 780 C CA . VAL A 1 93 ? -14.240 -3.403 23.311 1.00 63.56 93 VAL A CA 1
ATOM 781 C C . VAL A 1 93 ? -13.821 -2.023 23.837 1.00 63.56 93 VAL A C 1
ATOM 783 O O . VAL A 1 93 ? -14.559 -1.361 24.562 1.00 63.56 93 VAL A O 1
ATOM 786 N N . VAL A 1 94 ? -12.643 -1.554 23.429 1.00 67.69 94 VAL A N 1
ATOM 787 C CA . VAL A 1 94 ? -12.066 -0.271 23.857 1.00 67.69 94 VAL A CA 1
ATOM 788 C C . VAL A 1 94 ? -12.827 0.923 23.256 1.00 67.69 94 VAL A C 1
ATOM 790 O O . VAL A 1 94 ? -12.945 1.968 23.892 1.00 67.69 94 VAL A O 1
ATOM 793 N N . LEU A 1 95 ? -13.369 0.772 22.045 1.00 65.31 95 LEU A N 1
ATOM 794 C CA . LEU A 1 95 ? -14.185 1.782 21.366 1.00 65.31 95 LEU A CA 1
ATOM 795 C C . LEU A 1 95 ? -15.558 1.943 22.010 1.00 65.31 95 LEU A C 1
ATOM 797 O O . LEU A 1 95 ? -16.003 3.079 22.174 1.00 65.31 95 LEU A O 1
ATOM 801 N N . ARG A 1 96 ? -16.171 0.833 22.446 1.00 62.53 96 ARG A N 1
ATOM 802 C CA . ARG A 1 96 ? -17.406 0.857 23.244 1.00 62.53 96 ARG A CA 1
ATOM 803 C C . ARG A 1 96 ? -17.203 1.611 24.561 1.00 62.53 96 ARG A C 1
ATOM 805 O O . ARG A 1 96 ? -18.020 2.456 24.903 1.00 62.53 96 ARG A O 1
ATOM 812 N N . GLY A 1 97 ? -16.078 1.386 25.247 1.00 67.31 97 GLY A N 1
ATOM 813 C CA . GLY A 1 97 ? -15.748 2.082 26.499 1.00 67.31 97 GLY A CA 1
ATOM 814 C C . GLY A 1 97 ? -15.445 3.580 26.348 1.00 67.31 97 GLY A C 1
ATOM 815 O O . GLY A 1 97 ? -15.669 4.343 27.280 1.00 67.31 97 GLY A O 1
ATOM 816 N N . MET A 1 98 ? -14.965 4.020 25.179 1.00 69.25 98 MET A N 1
ATOM 817 C CA . MET A 1 98 ? -14.647 5.431 24.910 1.00 69.25 98 MET A CA 1
ATOM 818 C C . MET A 1 98 ? -15.754 6.201 24.168 1.00 69.25 98 MET A C 1
ATOM 820 O O . MET A 1 98 ? -15.544 7.366 23.836 1.00 69.25 98 MET A O 1
ATOM 824 N N . GLN A 1 99 ? -16.899 5.572 23.869 1.00 76.19 99 GLN A N 1
ATOM 825 C CA . GLN A 1 99 ? -18.011 6.170 23.105 1.00 76.19 99 GLN A CA 1
ATOM 826 C C . GLN A 1 99 ? -17.568 6.835 21.782 1.00 76.19 99 GLN A C 1
ATOM 828 O O . GLN A 1 99 ? -18.119 7.843 21.332 1.00 76.19 99 GLN A O 1
ATOM 833 N N . VAL A 1 100 ? -16.534 6.287 21.139 1.00 76.25 100 VAL A N 1
ATOM 834 C CA . VAL A 1 100 ? -16.003 6.833 19.886 1.00 76.25 100 VAL A CA 1
ATOM 835 C C . VAL A 1 100 ? -16.872 6.357 18.732 1.00 76.25 100 VAL A C 1
ATOM 837 O O . VAL A 1 100 ? -17.072 5.159 18.554 1.00 76.25 100 VAL A O 1
ATOM 840 N N . SER A 1 101 ? -17.342 7.284 17.894 1.00 76.69 101 SER A N 1
ATOM 841 C CA . SER A 1 101 ? -18.087 6.905 16.694 1.00 76.69 101 SER A CA 1
ATOM 842 C C . SER A 1 101 ? -17.202 6.143 15.701 1.00 76.69 101 SER A C 1
ATOM 844 O O . SER A 1 101 ? -16.056 6.531 15.450 1.00 76.69 101 SER A O 1
ATOM 846 N N . ALA A 1 102 ? -17.755 5.101 15.072 1.00 75.12 102 ALA A N 1
ATOM 847 C CA . ALA A 1 102 ? -17.061 4.297 14.060 1.00 75.12 102 ALA A CA 1
ATOM 848 C C . ALA A 1 102 ? -16.459 5.167 12.939 1.00 75.12 102 ALA A C 1
ATOM 850 O O . ALA A 1 102 ? -15.313 4.979 12.538 1.00 75.12 102 ALA A O 1
ATOM 851 N N . LYS A 1 103 ? -17.171 6.228 12.530 1.00 77.38 103 LYS A N 1
ATOM 852 C CA . LYS A 1 103 ? -16.682 7.217 11.553 1.00 77.38 103 LYS A CA 1
ATOM 853 C C . LYS A 1 103 ? -15.377 7.894 11.981 1.00 77.38 103 LYS A C 1
ATOM 855 O O . LYS A 1 103 ? -14.459 8.012 11.175 1.00 77.38 103 LYS A O 1
ATOM 860 N N . LYS A 1 104 ? -15.276 8.337 13.242 1.00 79.94 104 LYS A N 1
ATOM 861 C CA . LYS A 1 104 ? -14.057 8.978 13.769 1.00 79.94 104 LYS A CA 1
ATOM 862 C C . LYS A 1 104 ? -12.901 7.980 13.868 1.00 79.94 104 LYS A C 1
ATOM 864 O O . LYS A 1 104 ? -11.755 8.348 13.620 1.00 79.94 104 LYS A O 1
ATOM 869 N N . TYR A 1 105 ? -13.195 6.726 14.201 1.00 81.50 105 TYR A N 1
ATOM 870 C CA . TYR A 1 105 ? -12.200 5.658 14.269 1.00 81.50 105 TYR A CA 1
ATOM 871 C C . TYR A 1 105 ? -11.636 5.293 12.887 1.00 81.50 105 TYR A C 1
ATOM 873 O O . TYR A 1 105 ? -10.416 5.270 12.717 1.00 81.50 105 TYR A O 1
ATOM 881 N N . ASN A 1 106 ? -12.506 5.104 11.894 1.00 79.12 106 ASN A N 1
ATOM 882 C CA . ASN A 1 106 ? -12.122 4.769 10.522 1.00 79.12 106 ASN A CA 1
ATOM 883 C C . ASN A 1 106 ? -11.382 5.907 9.825 1.00 79.12 106 ASN A C 1
ATOM 885 O O . ASN A 1 106 ? -10.407 5.662 9.120 1.00 79.12 106 ASN A O 1
ATOM 889 N N . PHE A 1 107 ? -11.789 7.153 10.076 1.00 83.19 107 PHE A N 1
ATOM 890 C CA . PHE A 1 107 ? -11.040 8.316 9.611 1.00 83.19 107 PHE A CA 1
ATOM 891 C C . PHE A 1 107 ? -9.606 8.311 10.156 1.00 83.19 107 PHE A C 1
ATOM 893 O O . PHE A 1 107 ? -8.656 8.527 9.414 1.00 83.19 107 PHE A O 1
ATOM 900 N N . SER A 1 108 ? -9.434 7.983 11.439 1.00 84.81 108 SER A N 1
ATOM 901 C CA . SER A 1 108 ? -8.106 7.865 12.045 1.00 84.81 108 SER A CA 1
ATOM 902 C C . SER A 1 108 ? -7.271 6.741 11.409 1.00 84.81 108 SER A C 1
ATOM 904 O O . SER A 1 108 ? -6.083 6.941 11.164 1.00 84.81 108 SER A O 1
ATOM 906 N N . ILE A 1 109 ? -7.881 5.600 11.066 1.00 84.94 109 ILE A N 1
ATOM 907 C CA . ILE A 1 109 ? -7.206 4.516 10.329 1.00 84.94 109 ILE A CA 1
ATOM 908 C C . ILE A 1 109 ? -6.758 4.986 8.942 1.00 84.94 109 ILE A C 1
ATOM 910 O O . ILE A 1 109 ? -5.608 4.757 8.574 1.00 84.94 109 ILE A O 1
ATOM 914 N N . LEU A 1 110 ? -7.623 5.681 8.198 1.00 86.12 110 LEU A N 1
ATOM 915 C CA . LEU A 1 110 ? -7.273 6.259 6.898 1.00 86.12 110 LEU A CA 1
ATOM 916 C C . LEU A 1 110 ? -6.110 7.252 7.013 1.00 86.12 110 LEU A C 1
ATOM 918 O O . LEU A 1 110 ? -5.188 7.206 6.202 1.00 86.12 110 LEU A O 1
ATOM 922 N N . CYS A 1 111 ? -6.102 8.111 8.038 1.00 87.94 111 CYS A N 1
ATOM 923 C CA . CYS A 1 111 ? -4.977 9.014 8.293 1.00 87.94 111 CYS A CA 1
ATOM 924 C C . CYS A 1 111 ? -3.671 8.249 8.550 1.00 87.94 111 CYS A C 1
ATOM 926 O O . CYS A 1 111 ? -2.618 8.674 8.081 1.00 87.94 111 CYS A O 1
ATOM 928 N N . ILE A 1 112 ? -3.726 7.124 9.272 1.00 89.19 112 ILE A N 1
ATOM 929 C CA . ILE A 1 112 ? -2.549 6.282 9.523 1.00 89.19 112 ILE A CA 1
ATOM 930 C C . ILE A 1 112 ? -2.071 5.604 8.239 1.00 89.19 112 ILE A C 1
ATOM 932 O O . ILE A 1 112 ? -0.875 5.635 7.962 1.00 89.19 112 ILE A O 1
ATOM 936 N N . MET A 1 113 ? -2.977 5.029 7.442 1.00 89.56 113 MET A N 1
ATOM 937 C CA . MET A 1 113 ? -2.635 4.459 6.133 1.00 89.56 113 MET A CA 1
ATOM 938 C C . MET A 1 113 ? -1.947 5.497 5.259 1.00 89.56 113 MET A C 1
ATOM 940 O O . MET A 1 113 ? -0.868 5.241 4.735 1.00 89.56 113 MET A O 1
ATOM 944 N N . ASN A 1 114 ? -2.531 6.691 5.170 1.00 89.25 114 ASN A N 1
ATOM 945 C CA . ASN A 1 114 ? -1.989 7.788 4.389 1.00 89.25 114 ASN A CA 1
ATOM 946 C C . ASN A 1 114 ? -0.573 8.178 4.855 1.00 89.25 114 ASN A C 1
ATOM 948 O O . ASN A 1 114 ? 0.356 8.221 4.047 1.00 89.25 114 ASN A O 1
ATOM 952 N N . LEU A 1 115 ? -0.377 8.363 6.166 1.00 90.12 115 LEU A N 1
ATOM 953 C CA . LEU A 1 115 ? 0.936 8.669 6.735 1.00 90.12 115 LEU A CA 1
ATOM 954 C C . LEU A 1 115 ? 1.975 7.586 6.400 1.00 90.12 115 LEU A C 1
ATOM 956 O O . LEU A 1 115 ? 3.106 7.910 6.045 1.00 90.12 115 LEU A O 1
ATOM 960 N N . LEU A 1 116 ? 1.602 6.306 6.475 1.00 90.06 116 LEU A N 1
ATOM 961 C CA . LEU A 1 116 ? 2.498 5.200 6.131 1.00 90.06 116 LEU A CA 1
ATOM 962 C C . LEU A 1 116 ? 2.871 5.188 4.651 1.00 90.06 116 LEU A C 1
ATOM 964 O O . LEU A 1 116 ? 4.045 5.012 4.337 1.00 90.06 116 LEU A O 1
ATOM 968 N N . CYS A 1 117 ? 1.905 5.414 3.756 1.00 89.25 117 CYS A N 1
ATOM 969 C CA . CYS A 1 117 ? 2.163 5.511 2.318 1.00 89.25 117 CYS A CA 1
ATOM 970 C C . CYS A 1 117 ? 3.134 6.652 2.022 1.00 89.25 117 CYS A C 1
ATOM 972 O O . CYS A 1 117 ? 4.100 6.461 1.292 1.00 89.25 117 CYS A O 1
ATOM 974 N N . PHE A 1 118 ? 2.904 7.818 2.633 1.00 89.00 118 PHE A N 1
ATOM 975 C CA . PHE A 1 118 ? 3.742 9.002 2.469 1.00 89.00 118 PHE A CA 1
ATOM 976 C C . PHE A 1 118 ? 5.181 8.756 2.933 1.00 89.00 118 PHE A C 1
ATOM 978 O O . PHE A 1 118 ? 6.128 9.079 2.218 1.00 89.00 118 PHE A O 1
ATOM 985 N N . LEU A 1 119 ? 5.360 8.156 4.114 1.00 89.00 119 LEU A N 1
ATOM 986 C CA . LEU A 1 119 ? 6.688 7.828 4.632 1.00 89.00 119 LEU A CA 1
ATOM 987 C C . LEU A 1 119 ? 7.379 6.771 3.763 1.00 89.00 119 LEU A C 1
ATOM 989 O O . LEU A 1 119 ? 8.553 6.925 3.437 1.00 89.00 119 LEU A O 1
ATOM 993 N N . TYR A 1 120 ? 6.660 5.724 3.357 1.00 87.00 120 TYR A N 1
ATOM 994 C CA . TYR A 1 120 ? 7.208 4.652 2.528 1.00 87.00 120 TYR A CA 1
ATOM 995 C C . TYR A 1 120 ? 7.647 5.160 1.147 1.00 87.00 120 TYR A C 1
ATOM 997 O O . TYR A 1 120 ? 8.795 4.956 0.749 1.00 87.00 120 TYR A O 1
ATOM 1005 N N . SER A 1 121 ? 6.772 5.873 0.432 1.00 85.81 121 SER A N 1
ATOM 1006 C CA . SER A 1 121 ? 7.100 6.447 -0.875 1.00 85.81 121 SER A CA 1
ATOM 1007 C C . SER A 1 121 ? 8.172 7.531 -0.771 1.00 85.81 121 SER A C 1
ATOM 1009 O O . SER A 1 121 ? 9.059 7.581 -1.619 1.00 85.81 121 SER A O 1
ATOM 1011 N N . GLY A 1 122 ? 8.141 8.355 0.282 1.00 84.8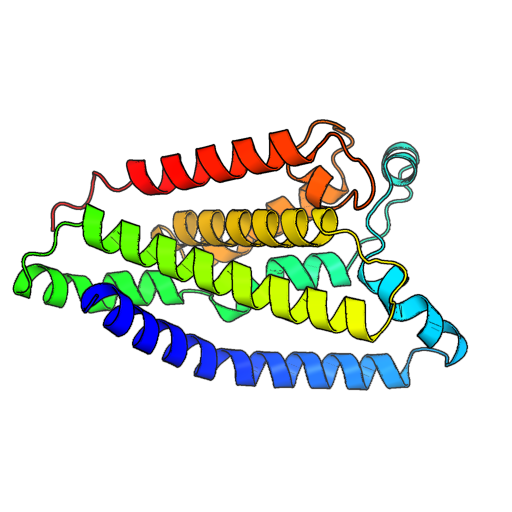1 122 GLY A N 1
ATOM 1012 C CA . GLY A 1 122 ? 9.128 9.402 0.535 1.00 84.81 122 GLY A CA 1
ATOM 1013 C C . GLY A 1 122 ? 10.533 8.857 0.794 1.00 84.81 122 GLY A C 1
ATOM 1014 O O . GLY A 1 122 ? 11.489 9.351 0.203 1.00 84.81 122 GLY A O 1
ATOM 1015 N N . ILE A 1 123 ? 10.671 7.809 1.615 1.00 84.38 123 ILE A N 1
ATOM 1016 C CA . ILE A 1 123 ? 11.969 7.163 1.880 1.00 84.38 123 ILE A CA 1
ATOM 1017 C C . ILE A 1 123 ? 12.547 6.576 0.590 1.00 84.38 123 ILE A C 1
ATOM 1019 O O . ILE A 1 123 ? 13.716 6.803 0.281 1.00 84.38 123 ILE A O 1
ATOM 1023 N N . ILE A 1 124 ? 11.737 5.848 -0.183 1.00 79.31 124 ILE A N 1
ATOM 1024 C CA . ILE A 1 124 ? 12.199 5.237 -1.435 1.00 79.31 124 ILE A CA 1
ATOM 1025 C C . ILE A 1 124 ? 12.564 6.315 -2.462 1.00 79.31 124 ILE A C 1
ATOM 1027 O O . ILE A 1 124 ? 13.624 6.232 -3.077 1.00 79.31 124 ILE A O 1
ATOM 1031 N N . PHE A 1 125 ? 11.755 7.367 -2.597 1.00 78.62 125 PHE A N 1
ATOM 1032 C CA . PHE A 1 125 ? 12.067 8.497 -3.473 1.00 78.62 125 PHE A CA 1
ATOM 1033 C C . PHE A 1 125 ? 13.359 9.216 -3.064 1.00 78.62 125 PHE A C 1
ATOM 1035 O O . PHE A 1 125 ? 14.171 9.565 -3.919 1.00 78.62 125 PHE A O 1
ATOM 1042 N N . TRP A 1 126 ? 13.608 9.376 -1.763 1.00 79.12 126 TRP A N 1
ATOM 1043 C CA . TRP A 1 126 ? 14.857 9.950 -1.264 1.00 79.12 126 TRP A CA 1
ATOM 1044 C C . TRP A 1 126 ? 16.076 9.081 -1.609 1.00 79.12 126 TRP A C 1
ATOM 1046 O O . TRP A 1 126 ? 17.095 9.608 -2.057 1.00 79.12 126 TRP A O 1
ATOM 1056 N N . ILE A 1 127 ? 15.959 7.751 -1.490 1.00 75.50 127 ILE A N 1
ATOM 1057 C CA . ILE A 1 127 ? 17.003 6.800 -1.915 1.00 75.50 127 ILE A CA 1
ATOM 1058 C C . ILE A 1 127 ? 17.268 6.910 -3.426 1.00 75.50 127 ILE A C 1
ATOM 1060 O O . ILE A 1 127 ? 18.423 6.841 -3.850 1.00 75.50 127 ILE A O 1
ATOM 1064 N N . ILE A 1 128 ? 16.229 7.105 -4.242 1.00 70.38 128 ILE A N 1
ATOM 1065 C CA . ILE A 1 128 ? 16.369 7.319 -5.691 1.00 70.38 128 ILE A CA 1
ATOM 1066 C C . ILE A 1 128 ? 17.131 8.619 -5.962 1.00 70.38 128 ILE A C 1
ATOM 1068 O O . ILE A 1 128 ? 18.148 8.589 -6.653 1.00 70.38 128 ILE A O 1
ATOM 1072 N N . MET A 1 129 ? 16.708 9.738 -5.363 1.00 71.56 129 MET A N 1
ATOM 1073 C CA . MET A 1 129 ? 17.371 11.036 -5.550 1.00 71.56 129 MET A CA 1
ATOM 1074 C C . MET A 1 129 ? 18.838 11.033 -5.106 1.00 71.56 129 MET A C 1
ATOM 1076 O O . MET A 1 129 ? 19.664 11.733 -5.694 1.00 71.56 129 MET A O 1
ATOM 1080 N N . ALA A 1 130 ? 19.175 10.263 -4.068 1.00 72.44 130 ALA A N 1
ATOM 1081 C CA . ALA A 1 130 ? 20.548 10.126 -3.596 1.00 72.44 130 ALA A CA 1
ATOM 1082 C C . ALA A 1 130 ? 21.459 9.424 -4.621 1.00 72.44 130 ALA A C 1
ATOM 1084 O O . ALA A 1 130 ? 22.648 9.736 -4.682 1.00 72.44 130 ALA A O 1
ATOM 1085 N N . ASN A 1 131 ? 20.907 8.509 -5.427 1.00 67.31 131 ASN A N 1
ATOM 1086 C CA . ASN A 1 131 ? 21.658 7.695 -6.385 1.00 67.31 131 ASN A CA 1
ATOM 1087 C C . ASN A 1 131 ? 21.627 8.244 -7.821 1.00 67.31 131 ASN A C 1
ATOM 1089 O O . ASN A 1 131 ? 22.612 8.088 -8.538 1.00 67.31 131 ASN A O 1
ATOM 1093 N N . ASP A 1 132 ? 20.542 8.902 -8.242 1.00 66.06 132 ASP A N 1
ATOM 1094 C CA . ASP A 1 132 ? 20.447 9.546 -9.555 1.00 66.06 132 ASP A CA 1
ATOM 1095 C C . ASP A 1 132 ? 19.678 10.875 -9.481 1.00 66.06 132 ASP A C 1
ATOM 1097 O O . ASP A 1 132 ? 18.447 10.931 -9.433 1.00 66.06 132 ASP A O 1
ATOM 1101 N N . ARG A 1 133 ? 20.428 11.982 -9.517 1.00 62.78 133 ARG A N 1
ATOM 1102 C CA . ARG A 1 133 ? 19.877 13.346 -9.460 1.00 62.78 133 ARG A CA 1
ATOM 1103 C C . ARG A 1 133 ? 19.156 13.771 -10.742 1.00 62.78 133 ARG A C 1
ATOM 1105 O O . ARG A 1 133 ? 18.555 14.840 -10.754 1.00 62.78 133 ARG A O 1
ATOM 1112 N N . LYS A 1 134 ? 19.220 12.989 -11.827 1.00 60.31 134 LYS A N 1
ATOM 1113 C CA . LYS A 1 134 ? 18.527 13.316 -13.086 1.00 60.31 134 LYS A CA 1
ATOM 1114 C C . LYS A 1 134 ? 17.047 12.922 -13.067 1.00 60.31 134 LYS A C 1
ATOM 1116 O O . LYS A 1 134 ? 16.296 13.401 -13.908 1.00 60.31 134 LYS A O 1
ATOM 1121 N N . ILE A 1 135 ? 16.620 12.105 -12.100 1.00 60.84 135 ILE A N 1
ATOM 1122 C CA . ILE A 1 135 ? 15.249 11.577 -11.964 1.00 60.84 135 ILE A CA 1
ATOM 1123 C C . ILE A 1 135 ? 14.455 12.378 -10.911 1.00 60.84 135 ILE A C 1
ATOM 1125 O O . ILE A 1 135 ? 13.683 11.834 -10.125 1.00 60.84 135 ILE A O 1
ATOM 1129 N N . ILE A 1 136 ? 14.652 13.698 -10.843 1.00 61.59 136 ILE A N 1
ATOM 1130 C CA . ILE A 1 136 ? 13.863 14.562 -9.952 1.00 61.59 136 ILE A CA 1
ATOM 1131 C C . ILE A 1 136 ? 12.575 14.945 -10.687 1.00 61.59 136 ILE A C 1
ATOM 1133 O O . ILE A 1 136 ? 12.441 16.048 -11.210 1.00 61.59 136 ILE A O 1
ATOM 1137 N N . ASP A 1 137 ? 11.628 14.009 -10.743 1.00 72.12 137 ASP A N 1
ATOM 1138 C CA . ASP A 1 137 ? 10.250 14.298 -11.137 1.00 72.12 137 ASP A CA 1
ATOM 1139 C C . ASP A 1 137 ? 9.316 14.041 -9.948 1.00 72.12 137 ASP A C 1
ATOM 1141 O O . ASP A 1 137 ? 9.099 12.903 -9.529 1.00 72.12 137 ASP A O 1
ATOM 1145 N N . TYR A 1 138 ? 8.742 15.112 -9.394 1.00 73.06 138 TYR A N 1
ATOM 1146 C CA . TYR A 1 138 ? 7.769 15.033 -8.298 1.00 73.06 138 TYR A CA 1
ATOM 1147 C C . TYR A 1 138 ? 6.525 14.218 -8.684 1.00 73.06 138 TYR A C 1
ATOM 1149 O O . TYR A 1 138 ? 5.834 13.686 -7.813 1.00 73.06 138 TYR A O 1
ATOM 1157 N N . ARG A 1 139 ? 6.237 14.096 -9.985 1.00 73.31 139 ARG A N 1
ATOM 1158 C CA . ARG A 1 139 ? 5.124 13.296 -10.504 1.00 73.31 139 ARG A CA 1
ATOM 1159 C C . ARG A 1 139 ? 5.360 11.812 -10.269 1.00 73.31 139 ARG A C 1
ATOM 1161 O O . ARG A 1 139 ? 4.412 11.110 -9.937 1.00 73.31 139 ARG A O 1
ATOM 1168 N N . LEU A 1 140 ? 6.610 11.353 -10.359 1.00 73.88 140 LEU A N 1
ATOM 1169 C CA . LEU A 1 140 ? 6.972 9.970 -10.059 1.00 73.88 140 LEU A CA 1
ATOM 1170 C C . LEU A 1 140 ? 6.666 9.642 -8.596 1.00 73.88 140 LEU A C 1
ATOM 1172 O O . LEU A 1 140 ? 6.006 8.647 -8.309 1.00 73.88 140 LEU A O 1
ATOM 1176 N N . TRP A 1 141 ? 7.075 10.519 -7.676 1.00 77.75 141 TRP A N 1
ATOM 1177 C CA . TRP A 1 141 ? 6.768 10.350 -6.256 1.00 77.75 141 TRP A CA 1
ATOM 1178 C C . TRP A 1 141 ? 5.259 10.334 -5.992 1.00 77.75 141 TRP A C 1
ATOM 1180 O O . TRP A 1 141 ? 4.777 9.484 -5.244 1.00 77.75 141 TRP A O 1
ATOM 1190 N N . LEU A 1 142 ? 4.504 11.223 -6.642 1.00 78.06 142 LEU A N 1
ATOM 1191 C CA . LEU A 1 142 ? 3.049 11.281 -6.511 1.00 78.06 142 LEU A CA 1
ATOM 1192 C C . LEU A 1 142 ? 2.378 9.990 -7.009 1.00 78.06 142 LEU A C 1
ATOM 1194 O O . LEU A 1 142 ? 1.503 9.466 -6.326 1.00 78.06 142 LEU A O 1
ATOM 1198 N N . VAL A 1 143 ? 2.810 9.441 -8.147 1.00 76.56 143 VAL A N 1
ATOM 1199 C CA . VAL A 1 143 ? 2.315 8.160 -8.685 1.00 76.56 143 VAL A CA 1
ATOM 1200 C C . VAL A 1 143 ? 2.645 7.003 -7.739 1.00 76.56 143 VAL A C 1
ATOM 1202 O O . VAL A 1 143 ? 1.770 6.204 -7.413 1.00 76.56 143 VAL A O 1
ATOM 1205 N N . MET A 1 144 ? 3.879 6.944 -7.232 1.00 79.00 144 MET A N 1
ATOM 1206 C CA . MET A 1 144 ? 4.305 5.938 -6.253 1.00 79.00 144 MET A CA 1
ATOM 1207 C C . MET A 1 144 ? 3.481 6.010 -4.960 1.00 79.00 144 MET A C 1
ATOM 1209 O O . MET A 1 144 ? 3.012 4.995 -4.441 1.00 79.00 144 MET A O 1
ATOM 1213 N N . TYR A 1 145 ? 3.257 7.220 -4.453 1.00 84.25 145 TYR A N 1
ATOM 1214 C CA . TYR A 1 145 ? 2.446 7.469 -3.267 1.00 84.25 145 TYR A CA 1
ATOM 1215 C C . TYR A 1 145 ? 0.975 7.069 -3.471 1.00 84.25 145 TYR A C 1
ATOM 1217 O O . TYR A 1 145 ? 0.415 6.344 -2.651 1.00 84.25 145 TYR A O 1
ATOM 1225 N N . LEU A 1 146 ? 0.351 7.491 -4.572 1.00 83.12 146 LEU A N 1
ATOM 1226 C CA . LEU A 1 146 ? -1.048 7.170 -4.853 1.00 83.12 146 LEU A CA 1
ATOM 1227 C C . LEU A 1 146 ? -1.259 5.678 -5.112 1.00 83.12 146 LEU A C 1
ATOM 1229 O O . LEU A 1 146 ? -2.221 5.108 -4.603 1.00 83.12 146 LEU A O 1
ATOM 1233 N N . GLY A 1 147 ? -0.352 5.027 -5.843 1.00 80.25 147 GLY A N 1
ATOM 1234 C CA . GLY A 1 147 ? -0.433 3.588 -6.085 1.00 80.25 147 GLY A CA 1
ATOM 1235 C C . GLY A 1 147 ? -0.257 2.763 -4.815 1.00 80.25 147 GLY A C 1
ATOM 1236 O O . GLY A 1 147 ? -0.992 1.806 -4.594 1.00 80.25 147 GLY A O 1
ATOM 1237 N N . THR A 1 148 ? 0.670 3.144 -3.932 1.00 85.12 148 THR A N 1
ATOM 1238 C CA . THR A 1 148 ? 0.824 2.443 -2.645 1.00 85.12 148 THR A CA 1
ATOM 1239 C C . THR A 1 148 ? -0.405 2.621 -1.760 1.00 85.12 148 THR A C 1
ATOM 1241 O O . THR A 1 148 ? -0.852 1.655 -1.141 1.00 85.12 148 THR A O 1
ATOM 1244 N N . LEU A 1 149 ? -1.010 3.813 -1.760 1.00 86.62 149 LEU A N 1
ATOM 1245 C CA . LEU A 1 149 ? -2.252 4.066 -1.036 1.00 86.62 149 LEU A CA 1
ATOM 1246 C C . LEU A 1 149 ? -3.424 3.246 -1.585 1.00 86.62 149 LEU A C 1
ATOM 1248 O O . LEU A 1 149 ? -4.134 2.628 -0.793 1.00 86.62 149 LEU A O 1
ATOM 1252 N N . PHE A 1 150 ? -3.575 3.179 -2.911 1.00 85.50 150 PHE A N 1
ATOM 1253 C CA . PHE A 1 150 ? -4.549 2.321 -3.594 1.00 85.50 150 PHE A CA 1
ATOM 1254 C C . PHE A 1 150 ? -4.452 0.873 -3.093 1.00 85.50 150 PHE A C 1
ATOM 1256 O O . PHE A 1 150 ? -5.397 0.334 -2.518 1.00 85.50 150 PHE A O 1
ATOM 1263 N N . PHE A 1 151 ? -3.271 0.256 -3.204 1.00 86.06 151 PHE A N 1
ATOM 1264 C CA . PHE A 1 151 ? -3.110 -1.153 -2.841 1.00 86.06 151 PHE A CA 1
ATOM 1265 C C . PHE A 1 151 ? -3.330 -1.429 -1.353 1.00 86.06 151 PHE A C 1
ATOM 1267 O O . PHE A 1 151 ? -3.879 -2.476 -1.009 1.00 86.06 151 PHE A O 1
ATOM 1274 N N . ILE A 1 152 ? -2.971 -0.499 -0.464 1.00 88.44 152 ILE A N 1
ATOM 1275 C CA . ILE A 1 152 ? -3.220 -0.650 0.976 1.00 88.44 152 ILE A CA 1
ATOM 1276 C C . ILE A 1 152 ? -4.714 -0.560 1.296 1.00 88.44 152 ILE A C 1
ATOM 1278 O O . ILE A 1 152 ? -5.202 -1.320 2.136 1.00 88.44 152 ILE A O 1
ATOM 1282 N N . VAL A 1 153 ? -5.454 0.330 0.629 1.00 87.62 153 VAL A N 1
ATOM 1283 C CA . VAL A 1 153 ? -6.911 0.431 0.792 1.00 87.62 153 VAL A CA 1
ATOM 1284 C C . VAL A 1 153 ? -7.587 -0.842 0.283 1.00 87.62 153 VAL A C 1
ATOM 1286 O O . VAL A 1 153 ? -8.353 -1.449 1.036 1.00 87.62 153 VAL A O 1
ATOM 1289 N N . VAL A 1 154 ? -7.244 -1.306 -0.924 1.00 86.88 154 VAL A N 1
ATOM 1290 C CA . VAL A 1 154 ? -7.746 -2.568 -1.499 1.00 86.88 154 VAL A CA 1
ATOM 1291 C C . VAL A 1 154 ? -7.456 -3.742 -0.567 1.00 86.88 154 VAL A C 1
ATOM 1293 O O . VAL A 1 154 ? -8.372 -4.472 -0.182 1.00 86.88 154 VAL A O 1
ATOM 1296 N N . GLN A 1 155 ? -6.201 -3.895 -0.135 1.00 88.38 155 GLN A N 1
ATOM 1297 C CA . GLN A 1 155 ? -5.808 -4.929 0.819 1.00 88.38 155 GLN A CA 1
ATOM 1298 C C . GLN A 1 155 ? -6.672 -4.876 2.070 1.00 88.38 155 GLN A C 1
ATOM 1300 O O . GLN A 1 155 ? -7.161 -5.911 2.516 1.00 88.38 155 GLN A O 1
ATOM 1305 N N . ASN A 1 156 ? -6.875 -3.693 2.648 1.00 85.50 156 ASN A N 1
ATOM 1306 C CA . ASN A 1 156 ? -7.618 -3.573 3.889 1.00 85.50 156 ASN A CA 1
ATOM 1307 C C . ASN A 1 156 ? -9.117 -3.872 3.720 1.00 85.50 156 ASN A C 1
ATOM 1309 O O . ASN A 1 156 ? -9.705 -4.476 4.614 1.00 85.50 156 ASN A O 1
ATOM 1313 N N . ILE A 1 157 ? -9.728 -3.519 2.582 1.00 86.06 157 ILE A N 1
ATOM 1314 C CA . ILE A 1 157 ? -11.116 -3.897 2.261 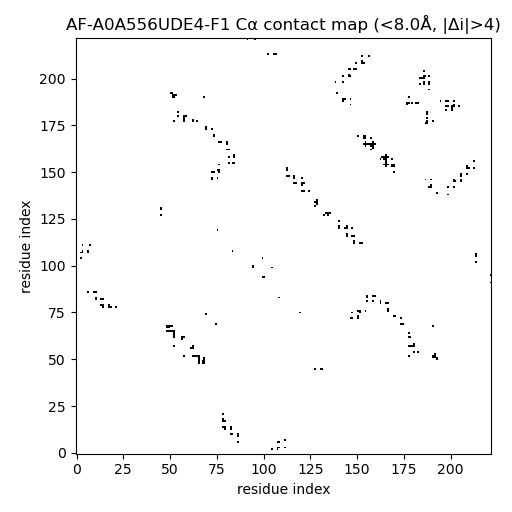1.00 86.06 157 ILE A CA 1
ATOM 1315 C C . ILE A 1 157 ? -11.247 -5.421 2.240 1.00 86.06 157 ILE A C 1
ATOM 1317 O O . ILE A 1 157 ? -12.088 -5.979 2.942 1.00 86.06 157 ILE A O 1
ATOM 1321 N N . PHE A 1 158 ? -10.392 -6.108 1.481 1.00 85.81 158 PHE A N 1
ATOM 1322 C CA . PHE A 1 158 ? -10.494 -7.559 1.320 1.00 85.81 158 PHE A CA 1
ATOM 1323 C C . PHE A 1 158 ? -10.034 -8.342 2.555 1.00 85.81 158 PHE A C 1
ATOM 1325 O O . PHE A 1 158 ? -10.604 -9.389 2.868 1.00 85.81 158 PHE A O 1
ATOM 1332 N N . SER A 1 159 ? -9.087 -7.795 3.322 1.00 85.69 159 SER A N 1
ATOM 1333 C CA . SER A 1 159 ? -8.622 -8.387 4.583 1.00 85.69 159 SER A CA 1
ATOM 1334 C C . SER A 1 159 ? -9.717 -8.457 5.651 1.00 85.69 159 SER A C 1
ATOM 1336 O O . SER A 1 159 ? -9.618 -9.294 6.550 1.00 85.69 159 SER A O 1
ATOM 1338 N N . LYS A 1 160 ? -10.775 -7.630 5.560 1.00 80.44 160 LYS A N 1
ATOM 1339 C CA . LYS A 1 160 ? -11.954 -7.744 6.438 1.00 80.44 160 LYS A CA 1
ATOM 1340 C C . LYS A 1 160 ? -12.654 -9.095 6.280 1.00 80.44 160 LYS A C 1
ATOM 1342 O O . LYS A 1 160 ? -13.083 -9.668 7.276 1.00 80.44 160 LYS A O 1
ATOM 1347 N N . TYR A 1 161 ? -12.738 -9.607 5.053 1.00 82.69 161 TYR A N 1
ATOM 1348 C CA . TYR A 1 161 ? -13.399 -10.877 4.751 1.00 82.69 161 TYR A CA 1
ATOM 1349 C C . TYR A 1 161 ? -12.462 -12.063 4.971 1.00 82.69 161 TYR A C 1
ATOM 1351 O O . TYR A 1 161 ? -12.822 -13.040 5.624 1.00 82.69 161 TYR A O 1
ATOM 1359 N N . ASN A 1 162 ? -11.248 -11.985 4.424 1.00 83.62 162 ASN A N 1
ATOM 1360 C CA . ASN A 1 162 ? -10.231 -13.013 4.588 1.00 83.62 162 ASN A CA 1
ATOM 1361 C C . ASN A 1 162 ? -8.838 -12.404 4.392 1.00 83.62 162 ASN A C 1
ATOM 1363 O O . ASN A 1 162 ? -8.568 -11.747 3.388 1.00 83.62 162 ASN A O 1
ATOM 1367 N N . LEU A 1 163 ? -7.934 -12.677 5.332 1.00 82.56 163 LEU A N 1
ATOM 1368 C CA . LEU A 1 163 ? -6.546 -12.215 5.301 1.00 82.56 163 LEU A CA 1
ATOM 1369 C C . LEU A 1 163 ? -5.820 -12.641 4.016 1.00 82.56 163 LEU A C 1
ATOM 1371 O O . LEU A 1 163 ? -5.075 -11.855 3.440 1.00 82.56 163 LEU A O 1
ATOM 1375 N N . ILE A 1 164 ? -6.080 -13.858 3.534 1.00 85.81 164 ILE A N 1
ATOM 1376 C CA . ILE A 1 164 ? -5.477 -14.397 2.311 1.00 85.81 164 ILE A CA 1
ATOM 1377 C C . ILE A 1 164 ? -5.978 -13.627 1.082 1.00 85.81 164 ILE A C 1
ATOM 1379 O O . ILE A 1 164 ? -5.179 -13.257 0.224 1.00 85.81 164 ILE A O 1
ATOM 1383 N N . LEU A 1 165 ? -7.279 -13.317 1.015 1.00 85.69 165 LEU A N 1
ATOM 1384 C CA . LEU A 1 165 ? -7.844 -12.512 -0.078 1.00 85.69 165 LEU A CA 1
ATOM 1385 C C . LEU A 1 165 ? -7.265 -11.096 -0.090 1.00 85.69 165 LEU A C 1
ATOM 1387 O O . LEU A 1 165 ? -6.967 -10.566 -1.158 1.00 85.69 165 LEU A O 1
ATOM 1391 N N . GLY A 1 166 ? -7.037 -10.526 1.096 1.00 83.50 166 GLY A N 1
ATOM 1392 C CA . GLY A 1 166 ? -6.359 -9.244 1.271 1.00 83.50 166 GLY A CA 1
ATOM 1393 C C . GLY A 1 166 ? -4.968 -9.174 0.642 1.00 83.50 166 GLY A C 1
ATOM 1394 O O . GLY A 1 166 ? -4.535 -8.089 0.277 1.00 83.50 166 GLY A O 1
ATOM 1395 N N . LEU A 1 167 ? -4.284 -10.307 0.472 1.00 86.38 167 LEU A N 1
ATOM 1396 C CA . LEU A 1 167 ? -2.958 -10.380 -0.146 1.00 86.38 167 LEU A CA 1
ATOM 1397 C C . LEU A 1 167 ? -3.019 -10.781 -1.619 1.00 86.38 167 LEU A C 1
ATOM 1399 O O . LEU A 1 167 ? -2.351 -10.179 -2.458 1.00 86.38 167 LEU A O 1
ATOM 1403 N N . ILE A 1 168 ? -3.851 -11.771 -1.947 1.00 87.31 168 ILE A N 1
ATOM 1404 C CA . ILE A 1 168 ? -3.961 -12.295 -3.310 1.00 87.31 168 ILE A CA 1
ATOM 1405 C C . ILE A 1 168 ? -4.544 -11.247 -4.264 1.00 87.31 168 ILE A C 1
ATOM 1407 O O . ILE A 1 168 ? -4.058 -11.115 -5.382 1.00 87.31 168 ILE A O 1
ATOM 1411 N N . ILE A 1 169 ? -5.558 -10.484 -3.848 1.00 87.25 169 ILE A N 1
ATOM 1412 C CA . ILE A 1 169 ? -6.249 -9.552 -4.752 1.00 87.25 169 ILE A CA 1
ATOM 1413 C C . ILE A 1 169 ? -5.344 -8.388 -5.195 1.00 87.25 169 ILE A C 1
ATOM 1415 O O . ILE A 1 169 ? -5.236 -8.177 -6.405 1.00 87.25 169 ILE A O 1
ATOM 1419 N N . PRO A 1 170 ? -4.629 -7.678 -4.296 1.00 86.12 170 PRO A N 1
ATOM 1420 C CA . PRO A 1 170 ? -3.632 -6.688 -4.706 1.00 86.12 170 PRO A CA 1
ATOM 1421 C C . PRO A 1 170 ? -2.565 -7.258 -5.646 1.00 86.12 170 PRO A C 1
ATOM 1423 O O . PRO A 1 170 ? -2.200 -6.604 -6.620 1.00 86.12 170 PRO A O 1
ATOM 1426 N N . LEU A 1 171 ? -2.099 -8.488 -5.393 1.00 85.44 171 LEU A N 1
ATOM 1427 C CA . LEU A 1 171 ? -1.118 -9.161 -6.246 1.00 85.44 171 LEU A CA 1
ATOM 1428 C C . LEU A 1 171 ? -1.679 -9.433 -7.650 1.00 85.44 171 LEU A C 1
ATOM 1430 O O . LEU A 1 171 ? -1.009 -9.154 -8.640 1.00 85.44 171 LEU A O 1
ATOM 1434 N N . ILE A 1 172 ? -2.908 -9.949 -7.749 1.00 86.75 172 ILE A N 1
ATOM 1435 C CA . ILE A 1 172 ? -3.575 -10.193 -9.034 1.00 86.75 172 ILE A CA 1
ATOM 1436 C C . ILE A 1 172 ? -3.725 -8.883 -9.806 1.00 86.75 172 ILE A C 1
ATOM 1438 O O . ILE A 1 172 ? -3.409 -8.849 -10.991 1.00 86.75 172 ILE A O 1
ATOM 1442 N N . PHE A 1 173 ? -4.159 -7.803 -9.150 1.00 83.12 173 PHE A N 1
ATOM 1443 C CA . PHE A 1 173 ? -4.257 -6.492 -9.791 1.00 83.12 173 PHE A CA 1
ATOM 1444 C C . PHE A 1 173 ? -2.901 -6.015 -10.304 1.00 83.12 173 PHE A C 1
ATOM 1446 O O . PHE A 1 173 ? -2.805 -5.677 -11.478 1.00 83.12 173 PHE A O 1
ATOM 1453 N N . LEU A 1 174 ? -1.852 -6.083 -9.482 1.00 79.12 174 LEU A N 1
ATOM 1454 C CA . LEU A 1 174 ? -0.489 -5.730 -9.882 1.00 79.12 174 LEU A CA 1
ATOM 1455 C C . LEU A 1 174 ? 0.022 -6.537 -11.082 1.00 79.12 174 LEU A C 1
ATOM 1457 O O . LEU A 1 174 ? 0.723 -5.988 -11.924 1.00 79.12 174 LEU A O 1
ATOM 1461 N N . VAL A 1 175 ? -0.298 -7.832 -11.163 1.00 81.88 175 VAL A N 1
ATOM 1462 C CA . VAL A 1 175 ? 0.137 -8.695 -12.271 1.00 81.88 175 VAL A CA 1
ATOM 1463 C C . VAL A 1 175 ? -0.690 -8.443 -13.527 1.00 81.88 175 VAL A C 1
ATOM 1465 O O . VAL A 1 175 ? -0.127 -8.327 -14.609 1.00 81.88 175 VAL A O 1
ATOM 1468 N N . LEU A 1 176 ? -2.015 -8.333 -13.415 1.00 80.25 176 LEU A N 1
ATOM 1469 C CA . LEU A 1 176 ? -2.886 -8.116 -14.572 1.00 80.25 176 LEU A CA 1
ATOM 1470 C C . LEU A 1 176 ? -2.609 -6.774 -15.250 1.00 80.25 176 LEU A C 1
ATOM 1472 O O . LEU A 1 176 ? -2.638 -6.697 -16.475 1.00 80.25 176 LEU A O 1
ATOM 1476 N N . THR A 1 177 ? -2.277 -5.733 -14.485 1.00 74.81 177 THR A N 1
ATOM 1477 C CA . THR A 1 177 ? -1.972 -4.403 -15.039 1.00 74.81 177 THR A CA 1
ATOM 1478 C C . THR A 1 177 ? -0.760 -4.399 -15.962 1.00 74.81 177 THR A C 1
ATOM 1480 O O . THR A 1 177 ? -0.669 -3.560 -16.846 1.00 74.81 177 THR A O 1
ATOM 1483 N N . ILE A 1 178 ? 0.128 -5.384 -15.828 1.00 73.00 178 ILE A N 1
ATOM 1484 C CA . ILE A 1 178 ? 1.297 -5.557 -16.698 1.00 73.00 178 ILE A CA 1
ATOM 1485 C C . ILE A 1 178 ? 0.892 -5.923 -18.131 1.00 73.00 178 ILE A C 1
ATOM 1487 O O . ILE A 1 178 ? 1.554 -5.526 -19.087 1.00 73.00 178 ILE A O 1
ATOM 1491 N N . TYR A 1 179 ? -0.188 -6.690 -18.281 1.00 73.69 179 TYR A N 1
ATOM 1492 C CA . TYR A 1 179 ? -0.583 -7.297 -19.554 1.00 73.69 179 TYR A CA 1
ATOM 1493 C C . TYR A 1 179 ? -1.754 -6.583 -20.230 1.00 73.69 179 TYR A C 1
ATOM 1495 O O . TYR A 1 179 ? -2.131 -6.941 -21.342 1.00 73.69 179 TYR A O 1
ATOM 1503 N N . ILE A 1 180 ? -2.355 -5.588 -19.576 1.00 73.69 180 ILE A N 1
ATOM 1504 C CA . ILE A 1 180 ? -3.501 -4.862 -20.121 1.00 73.69 180 ILE A CA 1
ATOM 1505 C C . ILE A 1 180 ? -2.987 -3.703 -20.994 1.00 73.69 180 ILE A C 1
ATOM 1507 O O . ILE A 1 180 ? -2.408 -2.763 -20.457 1.00 73.69 180 ILE A O 1
ATOM 1511 N N . PRO A 1 181 ? -3.254 -3.675 -22.314 1.00 66.69 181 PRO A N 1
ATOM 1512 C CA . PRO A 1 181 ? -2.790 -2.606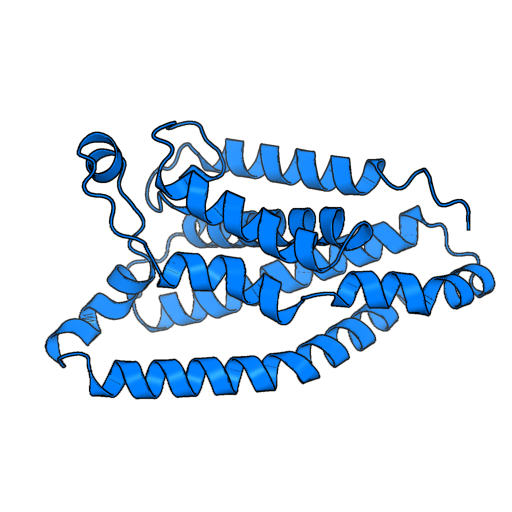 -23.210 1.00 66.69 181 PRO A CA 1
ATOM 1513 C C . PRO A 1 181 ? -3.596 -1.299 -23.095 1.00 66.69 181 PRO A C 1
ATOM 1515 O O . PRO A 1 181 ? -3.410 -0.366 -23.874 1.00 66.69 181 PRO A O 1
ATOM 1518 N N . TRP A 1 182 ? -4.525 -1.199 -22.143 1.00 69.19 182 TRP A N 1
ATOM 1519 C CA . TRP A 1 182 ? -5.432 -0.060 -22.045 1.00 69.19 182 TRP A CA 1
ATOM 1520 C C . TRP A 1 182 ? -4.716 1.204 -21.553 1.00 69.19 182 TRP A C 1
ATOM 1522 O O . TRP A 1 182 ? -4.369 1.334 -20.380 1.00 69.19 182 TRP A O 1
ATOM 1532 N N . GLN A 1 183 ? -4.532 2.178 -22.448 1.00 63.94 183 GLN A N 1
ATOM 1533 C CA . GLN A 1 183 ? -3.771 3.394 -22.144 1.00 63.94 183 GLN A CA 1
ATOM 1534 C C . GLN A 1 183 ? -4.379 4.277 -21.048 1.00 63.94 183 GLN A C 1
ATOM 1536 O O . GLN A 1 183 ? -3.657 5.008 -20.373 1.00 63.94 183 GLN A O 1
ATOM 1541 N N . GLN A 1 184 ? -5.695 4.194 -20.855 1.00 63.41 184 GLN A N 1
ATOM 1542 C CA . GLN A 1 184 ? -6.418 4.960 -19.839 1.00 63.41 184 GLN A CA 1
ATOM 1543 C C . GLN A 1 184 ? -6.640 4.164 -18.548 1.00 63.41 184 GLN A C 1
ATOM 1545 O O . GLN A 1 184 ? -7.321 4.656 -17.652 1.00 63.41 184 GLN A O 1
ATOM 1550 N N . ASN A 1 185 ? -6.069 2.959 -18.424 1.00 64.19 185 ASN A N 1
ATOM 1551 C CA . ASN A 1 185 ? -6.112 2.231 -17.165 1.00 64.19 185 ASN A CA 1
ATOM 1552 C C . ASN A 1 185 ? -5.326 3.026 -16.099 1.00 64.19 185 ASN A C 1
ATOM 1554 O O . ASN A 1 185 ? -4.109 3.202 -16.235 1.00 64.19 185 ASN A O 1
ATOM 1558 N N . PRO A 1 186 ? -5.977 3.485 -15.020 1.00 63.25 186 PRO A N 1
ATOM 1559 C CA . PRO A 1 186 ? -5.328 4.250 -13.959 1.00 63.25 186 PRO A CA 1
ATOM 1560 C C . PRO A 1 186 ? -4.214 3.457 -13.272 1.00 63.25 186 PRO A C 1
ATOM 1562 O O . PRO A 1 186 ? -3.262 4.054 -12.782 1.00 63.25 186 PRO A O 1
ATOM 1565 N N . LEU A 1 187 ? -4.266 2.125 -13.288 1.00 68.69 187 LEU A N 1
ATOM 1566 C CA . LEU A 1 187 ? -3.203 1.285 -12.743 1.00 68.69 187 LEU A CA 1
ATOM 1567 C C . LEU A 1 187 ? -2.035 1.077 -13.712 1.00 68.69 187 LEU A C 1
ATOM 1569 O O . LEU A 1 187 ? -0.905 0.909 -13.262 1.00 68.69 187 LEU A O 1
ATOM 1573 N N . ASN A 1 188 ? -2.255 1.192 -15.026 1.00 64.81 188 ASN A N 1
ATOM 1574 C CA . ASN A 1 188 ? -1.146 1.209 -15.987 1.00 64.81 188 ASN A CA 1
ATOM 1575 C C . ASN A 1 188 ? -0.269 2.450 -15.781 1.00 64.81 188 ASN A C 1
ATOM 1577 O O . ASN A 1 188 ? 0.934 2.403 -16.020 1.00 64.81 188 ASN A O 1
ATOM 1581 N N . SER A 1 189 ? -0.847 3.546 -15.272 1.00 62.41 189 SER A N 1
ATOM 1582 C CA . SER A 1 189 ? -0.102 4.760 -14.901 1.00 62.41 189 SER A CA 1
ATOM 1583 C C . SER A 1 189 ? 1.006 4.497 -13.885 1.00 62.41 189 SER A C 1
ATOM 1585 O O . SER A 1 189 ? 2.048 5.144 -13.930 1.00 62.41 189 SER A O 1
ATOM 1587 N N . LEU A 1 190 ? 0.801 3.507 -13.011 1.00 64.56 190 LEU A N 1
ATOM 1588 C CA . LEU A 1 190 ? 1.781 3.113 -12.016 1.00 64.56 190 LEU A CA 1
ATOM 1589 C C . LEU A 1 190 ? 3.014 2.482 -12.691 1.00 64.56 190 LEU A C 1
ATOM 1591 O O . LEU A 1 190 ? 4.118 2.604 -12.167 1.00 64.56 190 LEU A O 1
ATOM 1595 N N . MET A 1 191 ? 2.839 1.842 -13.853 1.00 61.00 191 MET A N 1
ATOM 1596 C CA . MET A 1 191 ? 3.898 1.194 -14.638 1.00 61.00 191 MET A CA 1
ATOM 1597 C C . MET A 1 191 ? 4.540 2.124 -15.673 1.00 61.00 191 MET A C 1
ATOM 1599 O O . MET A 1 191 ? 5.716 1.990 -15.996 1.00 61.00 191 MET A O 1
ATOM 1603 N N . LEU A 1 192 ? 3.788 3.094 -16.187 1.00 54.97 192 LEU A N 1
ATOM 1604 C CA . LEU A 1 192 ? 4.237 4.009 -17.232 1.00 54.97 192 LEU A CA 1
ATOM 1605 C C . LEU A 1 192 ? 4.800 5.276 -16.606 1.00 54.97 192 LEU A C 1
ATOM 1607 O O . LEU A 1 192 ? 4.174 6.336 -16.624 1.00 54.97 192 LEU A O 1
ATOM 1611 N N . ALA A 1 193 ? 6.022 5.171 -16.096 1.00 49.62 193 ALA A N 1
ATOM 1612 C CA . ALA A 1 193 ? 6.727 6.230 -15.374 1.00 49.62 193 ALA A CA 1
ATOM 1613 C C . ALA A 1 193 ? 7.001 7.531 -16.176 1.00 49.62 193 ALA A C 1
ATOM 1615 O O . ALA A 1 193 ? 7.767 8.374 -15.719 1.00 49.62 193 ALA A O 1
ATOM 1616 N N . ARG A 1 194 ? 6.430 7.724 -17.377 1.00 49.28 194 ARG A N 1
ATOM 1617 C CA . ARG A 1 194 ? 6.752 8.852 -18.276 1.00 49.28 194 ARG A CA 1
ATOM 1618 C C . ARG A 1 194 ? 5.570 9.575 -18.929 1.00 49.28 194 ARG A C 1
ATOM 1620 O O . ARG A 1 194 ? 5.815 10.565 -19.614 1.00 49.28 194 ARG A O 1
ATOM 1627 N N . ASN A 1 195 ? 4.314 9.160 -18.729 1.00 52.25 195 ASN A N 1
ATOM 1628 C CA . ASN A 1 195 ? 3.176 9.855 -19.352 1.00 52.25 195 ASN A CA 1
ATOM 1629 C C . ASN A 1 195 ? 2.495 10.849 -18.399 1.00 52.25 195 ASN A C 1
ATOM 1631 O O . ASN A 1 195 ? 1.884 10.484 -17.398 1.00 52.25 195 ASN A O 1
ATOM 1635 N N . SER A 1 196 ? 2.570 12.130 -18.766 1.00 50.28 196 SER A N 1
ATOM 1636 C CA . SER A 1 196 ? 2.088 13.292 -18.008 1.00 50.28 196 SER A CA 1
ATOM 1637 C C . SER A 1 196 ? 0.565 13.379 -17.838 1.00 50.28 196 SER A C 1
ATOM 1639 O O . SER A 1 196 ? 0.098 14.118 -16.975 1.00 50.28 196 SER A O 1
ATOM 1641 N N . SER A 1 197 ? -0.217 12.642 -18.629 1.00 54.09 197 SER A N 1
ATOM 1642 C CA . SER A 1 197 ? -1.682 12.758 -18.683 1.00 54.09 197 SER A CA 1
ATOM 1643 C C . SER A 1 197 ? -2.440 11.845 -17.712 1.00 54.09 197 SER A C 1
ATOM 1645 O O . SER A 1 197 ? -3.637 12.040 -17.510 1.00 54.09 197 SER A O 1
ATOM 1647 N N . VAL A 1 198 ? -1.778 10.867 -17.084 1.00 54.44 198 VAL A N 1
ATOM 1648 C CA . VAL A 1 198 ? -2.473 9.780 -16.363 1.00 54.44 198 VAL A CA 1
ATOM 1649 C C . VAL A 1 198 ? -2.598 10.023 -14.848 1.00 54.44 198 VAL A C 1
ATOM 1651 O O . VAL A 1 198 ? -3.327 9.314 -14.155 1.00 54.44 198 VAL A O 1
ATOM 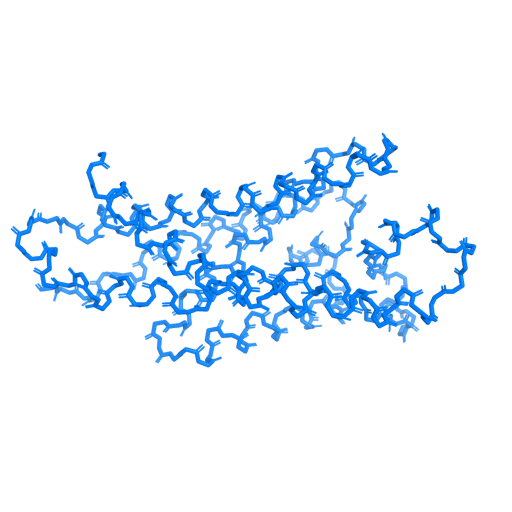1654 N N . GLY A 1 199 ? -1.979 11.089 -14.326 1.00 56.12 199 GLY A N 1
ATOM 1655 C CA . GLY A 1 199 ? -2.057 11.451 -12.904 1.00 56.12 199 GLY A CA 1
ATOM 1656 C C . GLY A 1 199 ? -3.479 11.768 -12.417 1.00 56.12 199 GLY A C 1
ATOM 1657 O O . GLY A 1 199 ? -3.837 11.400 -11.304 1.00 56.12 199 GLY A O 1
ATOM 1658 N N . LEU A 1 200 ? -4.325 12.380 -13.255 1.00 59.56 200 LEU A N 1
ATOM 1659 C CA . LEU A 1 200 ? -5.715 12.707 -12.896 1.00 59.56 200 LEU A CA 1
ATOM 1660 C C . LEU A 1 200 ? -6.592 11.460 -12.722 1.00 59.56 200 LEU A C 1
ATOM 1662 O O . LEU A 1 200 ? -7.407 11.404 -11.802 1.00 59.56 200 LEU A O 1
ATOM 1666 N N . LEU A 1 201 ? -6.398 10.443 -13.566 1.00 62.69 201 LEU A N 1
ATOM 1667 C CA . LEU A 1 201 ? -7.150 9.192 -13.481 1.00 62.69 201 LEU A CA 1
ATOM 1668 C C . LEU A 1 201 ? -6.746 8.393 -12.238 1.00 62.69 201 LEU A C 1
ATOM 1670 O O . LEU A 1 201 ? -7.629 7.946 -11.510 1.00 62.69 201 LEU A O 1
ATOM 1674 N N . ALA A 1 202 ? -5.447 8.310 -11.933 1.00 62.53 202 ALA A N 1
ATOM 1675 C CA . ALA A 1 202 ? -4.954 7.676 -10.708 1.00 62.53 202 ALA A CA 1
ATOM 1676 C C . ALA A 1 202 ? -5.476 8.369 -9.434 1.00 62.53 202 ALA A C 1
ATOM 1678 O O . ALA A 1 202 ? -5.880 7.703 -8.481 1.00 62.53 202 ALA A O 1
ATOM 1679 N N . ILE A 1 203 ? -5.536 9.708 -9.428 1.00 65.31 203 ILE A N 1
ATOM 1680 C CA . ILE A 1 203 ? -6.152 10.478 -8.336 1.00 65.31 203 ILE A CA 1
ATOM 1681 C C . ILE A 1 203 ? -7.639 10.128 -8.211 1.00 65.31 203 ILE A C 1
ATOM 1683 O O . ILE A 1 203 ? -8.114 9.873 -7.106 1.00 65.31 203 ILE A O 1
ATOM 1687 N N . SER A 1 204 ? -8.374 10.085 -9.326 1.00 63.66 204 SER A N 1
ATOM 1688 C CA . SER A 1 204 ? -9.810 9.792 -9.307 1.00 63.66 204 SER A CA 1
ATOM 1689 C C . SER A 1 204 ? -10.118 8.389 -8.779 1.00 63.66 204 SER A C 1
ATOM 1691 O O . SER A 1 204 ? -11.022 8.241 -7.960 1.00 63.66 204 SER A O 1
ATOM 1693 N N . THR A 1 205 ? -9.334 7.371 -9.147 1.00 68.19 205 THR A N 1
ATOM 1694 C CA . THR A 1 205 ? -9.539 6.006 -8.647 1.00 68.19 205 THR A CA 1
ATOM 1695 C C . THR A 1 205 ? -9.210 5.866 -7.179 1.00 68.19 205 THR A C 1
ATOM 1697 O O . THR A 1 205 ? -9.980 5.262 -6.441 1.00 68.19 205 THR A O 1
ATOM 1700 N N . VAL A 1 206 ? -8.117 6.485 -6.731 1.00 70.94 206 VAL A N 1
ATOM 1701 C CA . VAL A 1 206 ? -7.763 6.498 -5.310 1.00 70.94 206 VAL A CA 1
ATOM 1702 C C . VAL A 1 206 ? -8.844 7.199 -4.491 1.00 70.94 206 VAL A C 1
ATOM 1704 O O . VAL A 1 206 ? -9.238 6.703 -3.439 1.00 70.94 206 VAL A O 1
ATOM 1707 N N . LEU A 1 207 ? -9.375 8.325 -4.974 1.00 72.06 207 LEU A N 1
ATOM 1708 C CA . LEU A 1 207 ? -10.463 9.030 -4.298 1.00 72.06 207 LEU A CA 1
ATOM 1709 C C . LEU A 1 207 ? -11.737 8.186 -4.232 1.00 72.06 207 LEU A C 1
ATOM 1711 O O . LEU A 1 207 ? -12.335 8.097 -3.162 1.00 72.06 207 LEU A O 1
ATOM 1715 N N . VAL A 1 208 ? -12.137 7.543 -5.333 1.00 73.56 208 VAL A N 1
ATOM 1716 C CA . VAL A 1 208 ? -13.314 6.662 -5.363 1.00 73.56 208 VAL A CA 1
ATOM 1717 C C . VAL A 1 208 ? -13.156 5.505 -4.382 1.00 73.56 208 VAL A C 1
ATOM 1719 O O . VAL A 1 208 ? -14.097 5.205 -3.654 1.00 73.56 208 VAL A O 1
ATOM 1722 N N . GLU A 1 209 ? -11.977 4.896 -4.288 1.00 73.00 209 GLU A N 1
ATOM 1723 C CA . GLU A 1 209 ? -11.736 3.806 -3.341 1.00 73.00 209 GLU A CA 1
ATOM 1724 C C . GLU A 1 209 ? -11.671 4.259 -1.887 1.00 73.00 209 GLU A C 1
ATOM 1726 O O . GLU A 1 209 ? -12.201 3.576 -1.014 1.00 73.00 209 GLU A O 1
ATOM 1731 N N . VAL A 1 210 ? -11.073 5.417 -1.602 1.00 74.31 210 VAL A N 1
ATOM 1732 C CA . VAL A 1 210 ? -11.078 5.993 -0.251 1.00 74.31 210 VAL A CA 1
ATOM 1733 C C . VAL A 1 210 ? -12.506 6.334 0.172 1.00 74.31 210 VAL A C 1
ATOM 1735 O O . VAL A 1 210 ? -12.895 6.056 1.308 1.00 74.31 210 VAL A O 1
ATOM 1738 N N . ILE A 1 211 ? -13.308 6.888 -0.742 1.00 72.25 211 ILE A N 1
ATOM 1739 C CA . ILE A 1 211 ? -14.733 7.147 -0.520 1.00 72.25 211 ILE A CA 1
ATOM 1740 C C . ILE A 1 211 ? -15.474 5.827 -0.304 1.00 72.25 211 ILE A C 1
ATOM 1742 O O . ILE A 1 211 ? -16.215 5.708 0.667 1.00 72.25 211 ILE A O 1
ATOM 1746 N N . PHE A 1 212 ? -15.248 4.819 -1.145 1.00 74.94 212 PHE A N 1
ATOM 1747 C CA . PHE A 1 212 ? -15.865 3.504 -1.000 1.00 74.94 212 PHE A CA 1
ATOM 1748 C C . PHE A 1 212 ? -15.500 2.866 0.341 1.00 74.94 212 PHE A C 1
ATOM 1750 O O . PHE A 1 212 ? -16.388 2.444 1.070 1.00 74.94 212 PHE A O 1
ATOM 1757 N N . TYR A 1 213 ? -14.227 2.881 0.735 1.00 73.44 213 TYR A N 1
ATOM 1758 C CA . TYR A 1 213 ? -13.780 2.410 2.043 1.00 73.44 213 TYR A CA 1
ATOM 1759 C C . TYR A 1 213 ? -14.479 3.150 3.189 1.00 73.44 213 TYR A C 1
ATOM 1761 O O . TYR A 1 213 ? -14.914 2.529 4.159 1.00 73.44 213 TYR A O 1
ATOM 1769 N N . TYR A 1 214 ? -14.611 4.473 3.076 1.00 69.50 214 TYR A N 1
ATOM 1770 C CA . TYR A 1 214 ? -15.284 5.294 4.078 1.00 69.50 214 TYR A CA 1
ATOM 1771 C C . TYR A 1 214 ? -16.796 5.015 4.154 1.00 69.50 214 TYR A C 1
ATOM 1773 O O . TYR A 1 214 ? -17.375 5.076 5.240 1.00 69.50 214 TYR A O 1
ATOM 1781 N N . LEU A 1 215 ? -17.434 4.702 3.021 1.00 67.19 215 LEU A N 1
ATOM 1782 C CA . LEU A 1 215 ? -18.873 4.449 2.915 1.00 67.19 215 LEU A CA 1
ATOM 1783 C C . LEU A 1 215 ? -19.268 3.002 3.231 1.00 67.19 215 LEU A C 1
ATOM 1785 O O . LEU A 1 215 ? -20.349 2.783 3.766 1.00 67.19 215 LEU A O 1
ATOM 1789 N N . ASN A 1 216 ? -18.428 2.009 2.944 1.00 65.56 216 ASN A N 1
ATOM 1790 C CA . ASN A 1 216 ? -18.809 0.596 3.044 1.00 65.56 216 ASN A CA 1
ATOM 1791 C C . ASN A 1 216 ? -18.846 0.059 4.495 1.00 65.56 216 ASN A C 1
ATOM 1793 O O . ASN A 1 216 ? -19.095 -1.121 4.711 1.00 65.56 216 ASN A O 1
ATOM 1797 N N . ASP A 1 217 ? -18.628 0.914 5.503 1.00 57.16 217 ASP A N 1
ATOM 1798 C CA . ASP A 1 217 ? -18.583 0.538 6.928 1.00 57.16 217 ASP A CA 1
ATOM 1799 C C . ASP A 1 217 ? -19.830 0.942 7.741 1.00 57.16 217 ASP A C 1
ATOM 1801 O O . ASP A 1 217 ? -19.786 1.024 8.967 1.00 57.16 217 ASP A O 1
ATOM 1805 N N . TYR A 1 218 ? -20.978 1.167 7.087 1.00 46.88 218 TYR A N 1
ATOM 1806 C CA . TYR A 1 218 ? -22.258 1.421 7.777 1.00 46.88 218 TYR A CA 1
ATOM 1807 C C . TYR A 1 218 ? -22.910 0.170 8.413 1.00 46.88 218 TYR A C 1
ATOM 1809 O O . TYR A 1 218 ? -23.992 0.283 8.989 1.00 46.88 218 TYR A O 1
ATOM 1817 N N . GLY A 1 219 ? -22.282 -1.010 8.333 1.00 40.25 219 GLY A N 1
ATOM 1818 C CA . GLY A 1 219 ? -22.894 -2.283 8.738 1.00 40.25 219 GLY A CA 1
ATOM 1819 C C . GLY A 1 219 ? -22.616 -2.756 10.169 1.00 40.25 219 GLY A C 1
ATOM 1820 O O . GLY A 1 219 ? -23.500 -3.343 10.790 1.00 40.25 219 GLY A O 1
ATOM 1821 N N . GLU A 1 220 ? -21.435 -2.494 10.733 1.00 45.38 220 GLU A N 1
ATOM 1822 C CA . GLU A 1 220 ? -21.124 -2.934 12.100 1.00 45.38 220 GLU A CA 1
ATOM 1823 C C . GLU A 1 220 ? -21.546 -1.858 13.104 1.00 45.38 220 GLU A C 1
ATOM 1825 O O . GLU A 1 220 ? -20.760 -1.031 13.571 1.00 45.38 220 GLU A O 1
ATOM 1830 N N . LYS A 1 221 ? -22.842 -1.865 13.439 1.00 38.69 221 LYS A N 1
ATOM 1831 C CA . LYS A 1 221 ? -23.300 -1.315 14.717 1.00 38.69 221 LYS A CA 1
ATOM 1832 C C . LYS A 1 221 ? -22.574 -2.088 15.821 1.00 38.69 221 LYS A C 1
ATOM 1834 O O . LYS A 1 221 ? -22.886 -3.254 16.056 1.00 38.69 221 LYS A O 1
ATOM 1839 N N . TYR A 1 222 ? -21.577 -1.459 16.441 1.00 45.03 222 TYR A N 1
ATOM 1840 C CA . TYR A 1 222 ? -20.972 -1.963 17.673 1.00 45.03 222 TYR A CA 1
ATOM 1841 C C . TYR A 1 222 ? -21.998 -2.093 18.788 1.00 45.03 222 TYR A C 1
ATOM 1843 O O . TYR A 1 222 ? -22.889 -1.224 18.891 1.00 45.03 222 TYR A O 1
#

Radius of gyration: 18.81 Å; Cα contacts (8 Å, |Δi|>4): 181; chains: 1; bounding box: 53×29×56 Å